Protein AF-A0A7S0VK89-F1 (afdb_monomer)

Foldseek 3Di:
DDDDDDDDDDDDDDDDDDDDDDDDDDDDDDDDDDDDDDDDDDDDPDDDPPPPPVDPPPVNVVLVVLLVVLVVLLLVLLVVLVVLLVPHALVVSLVVLLVSLQVVLVVLLCVVLVAQAAELVNLVSSLVSCVVSLPCSLVSSCVVQVQHARVNHGPVVSSVSSVVSNLSSLLSVLLNQLSPDPDPVSVLCCVVVCVSVSSVQDLVSSLSSLSRYDDDDPSSVVSNVVSVVVVVD

Radius of gyration: 25.73 Å; Cα contacts (8 Å, |Δi|>4): 169; chains: 1; bounding box: 80×63×75 Å

Sequence (233 aa):
GGGGWDERGMSGLMGSGYNISNNINSITNANSNTNSKTNTPNHQSNSIPKGNNGGLSNVNRRAMAYRRTTLQILHSFGRLGKGFCELLAPQDLVTAAADLIGAVCTAVVNDVLGKSDLAAEECEEIVSVISPLAADCVGKILASKAGQRFSGMPYRAVHAAILAACAPLRRLRGVLLVLQADSLRTVEALWSGGTLEAHDVSVYDLENLILTLCDDSPARQALLTKIFKDIQT

InterPro domains:
  IPR046362 Zw10/DSL1, C-terminal [G3DSA:1.10.357.150] (28-231)
  IPR055148 ZW10, C-terminal helical domain [PF22766] (72-227)

Secondary structure (DSSP, 8-state):
---------------------------------------------------------HHHHHHHHHHHHHHHHHHHHHHHHHHHHHHS-HHHHHHHHHHHHHHHHHHHHHHHHT-S---HHHHHHHHHHHHHHHHHHHHHHTGGGTT-EETTEEHHHHHHHHHHH-HHHHHHHHHHHHHT-SSHHHHHHHHHTTHHHHTT--HHHHHHHHHHHS-S-HHHHHHHHHHHHHT--

Solvent-accessible surface area (backbone atoms only — not comparable to full-atom values): 14109 Å² total; per-residue (Å²): 138,85,86,82,80,86,85,85,90,86,84,91,79,85,84,82,86,81,85,78,81,86,85,85,85,86,90,79,90,82,90,84,89,82,89,89,86,91,83,87,89,80,94,74,95,70,82,73,76,82,69,78,79,70,67,75,48,74,63,58,55,48,55,52,51,48,36,48,50,41,52,50,51,44,51,48,36,33,58,51,21,41,52,38,70,74,74,43,55,65,68,57,34,33,52,55,50,17,51,57,50,23,55,56,28,42,54,51,44,50,56,61,69,66,44,77,66,50,54,72,69,54,32,52,49,53,42,70,36,43,48,62,54,67,73,38,45,68,56,28,24,46,51,82,47,66,90,38,61,54,93,80,41,50,45,70,58,54,54,49,49,24,60,70,64,14,56,36,45,35,23,40,47,30,52,47,53,53,55,67,41,92,42,73,66,52,44,49,52,37,47,79,66,46,52,30,54,78,14,64,40,47,71,69,54,51,50,48,49,49,60,20,63,43,74,95,43,74,68,54,54,52,50,52,55,49,61,59,51,67,74,79,111

pLDDT: mean 79.59, std 24.86, range [28.75, 98.25]

Structure (mmCIF, N/CA/C/O backbone):
data_AF-A0A7S0VK89-F1
#
_entry.id   AF-A0A7S0VK89-F1
#
loop_
_atom_site.group_PDB
_atom_site.id
_atom_site.type_symbol
_atom_site.label_atom_id
_atom_site.label_alt_id
_atom_site.label_comp_id
_atom_site.label_asym_id
_atom_site.label_entity_id
_atom_site.label_seq_id
_atom_site.pdbx_PDB_ins_code
_atom_site.Cartn_x
_atom_site.Cartn_y
_atom_site.Cartn_z
_atom_site.occupancy
_atom_site.B_iso_or_equiv
_atom_site.auth_seq_id
_atom_site.auth_comp_id
_atom_site.auth_asym_id
_atom_site.auth_atom_id
_atom_site.pdbx_PDB_model_num
ATOM 1 N N . GLY A 1 1 ? 3.644 43.903 39.696 1.00 42.31 1 GLY A N 1
ATOM 2 C CA . GLY A 1 1 ? 4.214 44.061 38.348 1.00 42.31 1 GLY A CA 1
ATOM 3 C C . GLY A 1 1 ? 3.991 42.766 37.612 1.00 42.31 1 GLY A C 1
ATOM 4 O O . GLY A 1 1 ? 4.571 41.770 38.016 1.00 42.31 1 GLY A O 1
ATOM 5 N N . GLY A 1 2 ? 3.053 42.759 36.666 1.00 34.66 2 GLY A N 1
ATOM 6 C CA . GLY A 1 2 ? 2.646 41.571 35.916 1.00 34.66 2 GLY A CA 1
ATOM 7 C C . GLY A 1 2 ? 3.523 41.365 34.684 1.00 34.66 2 GLY A C 1
ATOM 8 O O . GLY A 1 2 ? 3.821 42.327 33.980 1.00 34.66 2 GLY A O 1
ATOM 9 N N . GLY A 1 3 ? 3.941 40.119 34.458 1.00 37.78 3 GLY A N 1
ATOM 10 C CA . GLY A 1 3 ? 4.645 39.689 33.253 1.00 37.78 3 GLY A CA 1
ATOM 11 C C . GLY A 1 3 ? 3.644 39.308 32.168 1.00 37.78 3 GLY A C 1
ATOM 12 O O . GLY A 1 3 ? 2.888 38.352 32.337 1.00 37.78 3 GLY A O 1
ATOM 13 N N . GLY A 1 4 ? 3.631 40.084 31.085 1.00 36.38 4 GLY A N 1
ATOM 14 C CA . GLY A 1 4 ? 2.901 39.787 29.859 1.00 36.38 4 GLY A CA 1
ATOM 15 C C . GLY A 1 4 ? 3.722 38.864 28.964 1.00 36.38 4 GLY A C 1
ATOM 16 O O . GLY A 1 4 ? 4.872 39.163 28.653 1.00 36.38 4 GLY A O 1
ATOM 17 N N . TRP A 1 5 ? 3.122 37.742 28.583 1.00 46.34 5 TRP A N 1
ATOM 18 C CA . TRP A 1 5 ? 3.572 36.903 27.480 1.00 46.34 5 TRP A CA 1
ATOM 19 C C . TRP A 1 5 ? 2.761 37.324 26.257 1.00 46.34 5 TRP A C 1
ATOM 21 O O . TRP A 1 5 ? 1.545 37.136 26.230 1.00 46.34 5 TRP A O 1
ATOM 31 N N . ASP A 1 6 ? 3.421 37.957 25.290 1.00 47.78 6 ASP A N 1
ATOM 32 C CA . ASP A 1 6 ? 2.790 38.408 24.054 1.00 47.78 6 ASP A CA 1
ATOM 33 C C . ASP A 1 6 ? 2.549 37.225 23.107 1.00 47.78 6 ASP A C 1
ATOM 35 O O . ASP A 1 6 ? 3.457 36.694 22.467 1.00 47.78 6 ASP A O 1
ATOM 39 N N . GLU A 1 7 ? 1.278 36.844 22.999 1.00 45.47 7 GLU A N 1
ATOM 40 C CA . GLU A 1 7 ? 0.693 36.220 21.819 1.00 45.47 7 GLU A CA 1
ATOM 41 C C . GLU A 1 7 ? 0.562 37.275 20.712 1.00 45.47 7 GLU A C 1
ATOM 43 O O . GLU A 1 7 ? -0.133 38.279 20.899 1.00 45.47 7 GLU A O 1
ATOM 48 N N . ARG A 1 8 ? 1.170 37.042 19.539 1.00 37.91 8 ARG A N 1
ATOM 49 C CA . ARG A 1 8 ? 0.642 37.477 18.229 1.00 37.91 8 ARG A CA 1
ATOM 50 C C . ARG A 1 8 ? 1.547 37.035 17.079 1.00 37.91 8 ARG A C 1
ATOM 52 O O . ARG A 1 8 ? 2.714 37.404 17.037 1.00 37.91 8 ARG A O 1
ATOM 59 N N . GLY A 1 9 ? 0.976 36.328 16.098 1.00 36.28 9 GLY A N 1
ATOM 60 C CA . GLY A 1 9 ? 1.615 36.200 14.785 1.00 36.28 9 GLY A CA 1
ATOM 61 C C . GLY A 1 9 ? 1.284 34.978 13.929 1.00 36.28 9 GLY A C 1
ATOM 62 O O . GLY A 1 9 ? 2.181 34.488 13.257 1.00 36.28 9 GLY A O 1
ATOM 63 N N . MET A 1 10 ? 0.045 34.474 13.899 1.00 37.69 10 MET A N 1
ATOM 64 C CA . MET A 1 10 ? -0.380 33.567 12.821 1.00 37.69 10 MET A CA 1
ATOM 65 C C . MET A 1 10 ? -1.675 34.061 12.184 1.00 37.69 10 MET A C 1
ATOM 67 O O . MET A 1 10 ? -2.749 34.022 12.780 1.00 37.69 10 MET A O 1
ATOM 71 N N . SER A 1 11 ? -1.564 34.558 10.955 1.00 37.59 11 SER A N 1
ATOM 72 C CA . SER A 1 11 ? -2.681 34.814 10.049 1.00 37.59 11 SER A CA 1
ATOM 73 C C . SER A 1 11 ? -2.173 34.797 8.611 1.00 37.59 11 SER A C 1
ATOM 75 O O . SER A 1 11 ? -1.281 35.567 8.272 1.00 37.59 11 SER A O 1
ATOM 77 N N . GLY A 1 12 ? -2.800 33.969 7.771 1.00 33.31 12 GLY A N 1
ATOM 78 C CA . GLY A 1 12 ? -2.931 34.248 6.340 1.00 33.31 12 GLY A CA 1
ATOM 79 C C . GLY A 1 12 ? -2.429 33.174 5.376 1.00 33.31 12 GLY A C 1
ATOM 80 O O . GLY A 1 12 ? -1.229 33.065 5.168 1.00 33.31 12 GLY A O 1
ATOM 81 N N . LEU A 1 13 ? -3.406 32.507 4.735 1.00 38.59 13 LEU A N 1
ATOM 82 C CA . LEU A 1 13 ? -3.477 31.938 3.365 1.00 38.59 13 LEU A CA 1
ATOM 83 C C . LEU A 1 13 ? -3.961 30.472 3.416 1.00 38.59 13 LEU A C 1
ATOM 85 O O . LEU A 1 13 ? -3.197 29.568 3.722 1.00 38.59 13 LEU A O 1
ATOM 89 N N . MET A 1 14 ? -5.269 30.169 3.339 1.00 34.81 14 MET A N 1
ATOM 90 C CA . MET A 1 14 ? -6.126 30.161 2.127 1.00 34.81 14 MET A CA 1
ATOM 91 C C . MET A 1 14 ? -5.350 29.707 0.878 1.00 34.81 14 MET A C 1
ATOM 93 O O . MET A 1 14 ? -4.418 30.383 0.481 1.00 34.81 14 MET A O 1
ATOM 97 N N . GLY A 1 15 ? -5.665 28.634 0.160 1.00 32.38 15 GLY A N 1
ATOM 98 C CA . GLY A 1 15 ? -6.735 27.650 0.207 1.00 32.38 15 GLY A CA 1
ATOM 99 C C . GLY A 1 15 ? -6.574 26.739 -1.020 1.00 32.38 15 GLY A C 1
ATOM 100 O O . GLY A 1 15 ? -6.047 27.167 -2.041 1.00 32.38 15 GLY A O 1
ATOM 101 N N . SER A 1 16 ? -7.009 25.484 -0.945 1.00 32.56 16 SER A N 1
ATOM 102 C CA . SER A 1 16 ? -7.330 24.706 -2.146 1.00 32.56 16 SER A CA 1
ATOM 103 C C . SER A 1 16 ? -8.278 23.581 -1.756 1.00 32.56 16 SER A C 1
ATOM 105 O O . SER A 1 16 ? -7.913 22.643 -1.047 1.00 32.56 16 SER A O 1
ATOM 107 N N . GLY A 1 17 ? -9.546 23.763 -2.116 1.00 31.83 17 GLY A N 1
ATOM 108 C CA . GLY A 1 17 ? -10.612 22.814 -1.856 1.00 31.83 17 GLY A CA 1
ATOM 109 C C . GLY A 1 17 ? -10.588 21.695 -2.884 1.00 31.83 17 GLY A C 1
ATOM 110 O O . GLY A 1 17 ? -10.786 21.941 -4.069 1.00 31.83 17 GLY A O 1
ATOM 111 N N . TYR A 1 18 ? -10.429 20.461 -2.417 1.00 31.73 18 TYR A N 1
ATOM 112 C CA . TYR A 1 18 ? -10.792 19.283 -3.191 1.00 31.73 18 TYR A CA 1
ATOM 113 C C . TYR A 1 18 ? -12.168 18.806 -2.725 1.00 31.73 18 TYR A C 1
ATOM 115 O O . TYR A 1 18 ? -12.324 18.192 -1.670 1.00 31.73 18 TYR A O 1
ATOM 123 N N . ASN A 1 19 ? -13.178 19.160 -3.520 1.00 31.33 19 ASN A N 1
ATOM 124 C CA . ASN A 1 19 ? -14.520 18.591 -3.478 1.00 31.33 19 ASN A CA 1
ATOM 125 C C . ASN A 1 19 ? -14.454 17.179 -4.076 1.00 31.33 19 ASN A C 1
ATOM 127 O O . ASN A 1 19 ? -14.330 17.034 -5.290 1.00 31.33 19 ASN A O 1
ATOM 131 N N . ILE A 1 20 ? -14.556 16.142 -3.245 1.00 33.66 20 ILE A N 1
ATOM 132 C CA . ILE A 1 20 ? -14.878 14.791 -3.715 1.00 33.66 20 ILE A CA 1
ATOM 133 C C . ILE A 1 20 ? -16.348 14.554 -3.387 1.00 33.66 20 ILE A C 1
ATOM 135 O O . ILE A 1 20 ? -16.734 14.370 -2.233 1.00 33.66 20 ILE A O 1
ATOM 139 N N . SER A 1 21 ? -17.166 14.634 -4.431 1.00 32.78 21 SER A N 1
ATOM 140 C CA . SER A 1 21 ? -18.597 14.369 -4.403 1.00 32.78 21 SER A CA 1
ATOM 141 C C . SER A 1 21 ? -18.879 12.937 -3.950 1.00 32.78 21 SER A C 1
ATOM 143 O O . SER A 1 21 ? -18.434 11.969 -4.564 1.00 32.78 21 SER A O 1
ATOM 145 N N . ASN A 1 22 ? -19.675 12.820 -2.889 1.00 31.80 22 ASN A N 1
ATOM 146 C CA . ASN A 1 22 ? -20.316 11.581 -2.472 1.00 31.80 22 ASN A CA 1
ATOM 147 C C . ASN A 1 22 ? -21.339 11.155 -3.532 1.00 31.80 22 ASN A C 1
ATOM 149 O O . ASN A 1 22 ? -22.323 11.858 -3.751 1.00 31.80 22 ASN A O 1
ATOM 153 N N . ASN A 1 23 ? -21.150 9.983 -4.136 1.00 29.64 23 ASN A N 1
ATOM 154 C CA . ASN A 1 23 ? -22.211 9.290 -4.860 1.00 29.64 23 ASN A CA 1
ATOM 155 C C . ASN A 1 23 ? -22.377 7.884 -4.272 1.00 29.64 23 ASN A C 1
ATOM 157 O O . ASN A 1 23 ? -21.825 6.902 -4.761 1.00 29.64 23 ASN A O 1
ATOM 161 N N . ILE A 1 24 ? -23.096 7.818 -3.154 1.00 34.97 24 ILE A N 1
ATOM 162 C C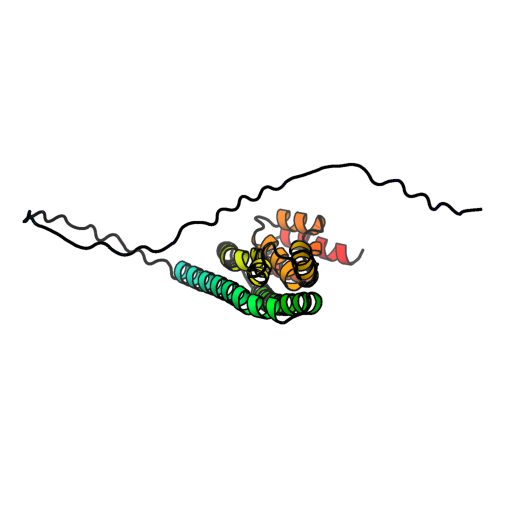A . ILE A 1 24 ? -23.632 6.581 -2.594 1.00 34.97 24 ILE A CA 1
ATOM 163 C C . ILE A 1 24 ? -25.141 6.744 -2.669 1.00 34.97 24 ILE A C 1
ATOM 165 O O . ILE A 1 24 ? -25.696 7.496 -1.875 1.00 34.97 24 ILE A O 1
ATOM 169 N N . ASN A 1 25 ? -25.783 6.087 -3.637 1.00 29.62 25 ASN A N 1
ATOM 170 C CA . ASN A 1 25 ? -27.119 5.524 -3.475 1.00 29.62 25 ASN A CA 1
ATOM 171 C C . ASN A 1 25 ? -27.525 4.648 -4.666 1.00 29.62 25 ASN A C 1
ATOM 173 O O . ASN A 1 25 ? -27.228 4.942 -5.819 1.00 29.62 25 ASN A O 1
ATOM 177 N N . SER A 1 26 ? -28.328 3.639 -4.322 1.00 28.75 26 SER A N 1
ATOM 178 C CA . SER A 1 26 ? -29.231 2.871 -5.181 1.00 28.75 26 SER A CA 1
ATOM 179 C C . SER A 1 26 ? -28.722 1.538 -5.734 1.00 28.75 26 SER A C 1
ATOM 181 O O . SER A 1 26 ? -28.498 1.391 -6.928 1.00 28.75 26 SER A O 1
ATOM 183 N N . ILE A 1 27 ? -28.663 0.525 -4.860 1.00 30.84 27 ILE A N 1
ATOM 184 C CA . ILE A 1 27 ? -29.211 -0.802 -5.190 1.00 30.84 27 ILE A CA 1
ATOM 185 C C . ILE A 1 27 ? -29.954 -1.312 -3.948 1.00 30.84 27 ILE A C 1
ATOM 187 O O . ILE A 1 27 ? -29.405 -2.041 -3.123 1.00 30.84 27 ILE A O 1
ATOM 191 N N . THR A 1 28 ? -31.211 -0.896 -3.796 1.00 34.94 28 THR A N 1
ATOM 192 C CA . THR A 1 28 ? -32.177 -1.566 -2.920 1.00 34.94 28 THR A CA 1
ATOM 193 C C . THR A 1 28 ? -33.169 -2.345 -3.768 1.00 34.94 28 THR A C 1
ATOM 195 O O . THR A 1 28 ? -33.764 -1.855 -4.722 1.00 34.94 28 THR A O 1
ATOM 198 N N . ASN A 1 29 ? -33.275 -3.603 -3.378 1.00 33.25 29 ASN A N 1
ATOM 199 C CA . ASN A 1 29 ? -34.099 -4.674 -3.893 1.00 33.25 29 ASN A CA 1
ATOM 200 C C . ASN A 1 29 ? -35.598 -4.349 -3.736 1.00 33.25 29 ASN A C 1
ATOM 202 O O . ASN A 1 29 ? -36.021 -3.979 -2.643 1.00 33.25 29 ASN A O 1
ATOM 206 N N . ALA A 1 30 ? -36.406 -4.555 -4.778 1.00 32.50 30 ALA A N 1
ATOM 207 C CA . ALA A 1 30 ? -37.862 -4.654 -4.659 1.00 32.50 30 ALA A CA 1
ATOM 208 C C . ALA A 1 30 ? -38.402 -5.627 -5.715 1.00 32.50 30 ALA A C 1
ATOM 210 O O . ALA A 1 30 ? -38.751 -5.266 -6.835 1.00 32.50 30 ALA A O 1
ATOM 211 N N . ASN A 1 31 ? -38.424 -6.896 -5.324 1.00 32.28 31 ASN A N 1
ATOM 212 C CA . ASN A 1 31 ? -39.147 -7.970 -5.979 1.00 32.28 31 ASN A CA 1
ATOM 213 C C . ASN A 1 31 ? -40.580 -7.966 -5.425 1.00 32.28 31 ASN A C 1
ATOM 215 O O . ASN A 1 31 ? -40.719 -8.116 -4.213 1.00 32.28 31 ASN A O 1
ATOM 219 N N . SER A 1 32 ? -41.599 -7.756 -6.270 1.00 32.56 32 SER A N 1
ATOM 220 C CA . SER A 1 32 ? -43.002 -8.215 -6.136 1.00 32.56 32 SER A CA 1
ATOM 221 C C . SER A 1 32 ? -43.903 -7.445 -7.110 1.00 32.56 32 SER A C 1
ATOM 223 O O . SER A 1 32 ? -44.254 -6.304 -6.828 1.00 32.56 32 SER A O 1
ATOM 225 N N . ASN A 1 33 ? -44.373 -8.073 -8.193 1.00 30.12 33 ASN A N 1
ATOM 226 C CA . ASN A 1 33 ? -45.798 -7.960 -8.515 1.00 30.12 33 ASN A CA 1
ATOM 227 C C . ASN A 1 33 ? -46.298 -9.128 -9.371 1.00 30.12 33 ASN A C 1
ATOM 229 O O . ASN A 1 33 ? -45.623 -9.602 -10.281 1.00 30.12 33 ASN A O 1
ATOM 233 N N . THR A 1 34 ? -47.493 -9.590 -9.025 1.00 35.72 34 THR A N 1
ATOM 234 C CA . THR A 1 34 ? -48.196 -10.746 -9.578 1.00 35.72 34 THR A CA 1
ATOM 235 C C . THR A 1 34 ? -49.283 -10.312 -10.570 1.00 35.72 34 THR A C 1
ATOM 237 O O . THR A 1 34 ? -49.812 -9.210 -10.485 1.00 35.72 34 THR A O 1
ATOM 240 N N . ASN A 1 35 ? -49.657 -11.255 -11.445 1.00 31.75 35 ASN A N 1
ATOM 241 C CA . ASN A 1 35 ? -50.930 -11.385 -12.172 1.00 31.75 35 ASN A CA 1
ATOM 242 C C . ASN A 1 35 ? -51.255 -10.473 -13.382 1.00 31.75 35 ASN A C 1
ATOM 244 O O . ASN A 1 35 ? -51.789 -9.380 -13.247 1.00 31.75 35 ASN A O 1
ATOM 248 N N . SER A 1 36 ? -51.222 -11.083 -14.580 1.00 31.70 36 SER A N 1
ATOM 249 C CA . SER A 1 36 ? -52.400 -11.682 -15.264 1.00 31.70 36 SER A CA 1
ATOM 250 C C . SER A 1 36 ? -52.676 -11.274 -16.732 1.00 31.70 36 SER A C 1
ATOM 252 O O . SER A 1 36 ? -52.711 -10.102 -17.077 1.00 31.70 36 SER A O 1
ATOM 254 N N . LYS A 1 37 ? -53.011 -12.319 -17.519 1.00 35.41 37 LYS A N 1
ATOM 255 C CA . LYS A 1 37 ? -53.899 -12.409 -18.708 1.00 35.41 37 LYS A CA 1
ATOM 256 C C . LYS A 1 37 ? -53.378 -12.190 -20.156 1.00 35.41 37 LYS A C 1
ATOM 258 O O . LYS A 1 37 ? -53.182 -11.079 -20.620 1.00 35.41 37 LYS A O 1
ATOM 263 N N . THR A 1 38 ? -53.337 -13.336 -20.866 1.00 34.62 38 THR A N 1
ATOM 264 C CA . THR A 1 38 ? -53.940 -13.679 -22.188 1.00 34.62 38 THR A CA 1
ATOM 265 C C . THR A 1 38 ? -53.570 -12.902 -23.465 1.00 34.62 38 THR A C 1
ATOM 267 O O . THR A 1 38 ? -54.071 -11.801 -23.664 1.00 34.62 38 THR A O 1
ATOM 270 N N . ASN A 1 39 ? -52.866 -13.548 -24.415 1.00 35.16 39 ASN A N 1
ATOM 271 C CA . ASN A 1 39 ? -53.422 -14.040 -25.703 1.00 35.16 39 ASN A CA 1
ATOM 272 C C . ASN A 1 39 ? -52.339 -14.558 -26.694 1.00 35.16 39 ASN A C 1
ATOM 274 O O . ASN A 1 39 ? -51.378 -13.863 -26.994 1.00 35.16 39 ASN A O 1
ATOM 278 N N . THR A 1 40 ? -52.557 -15.810 -27.125 1.00 38.03 40 THR A N 1
ATOM 279 C CA . THR A 1 40 ? -52.333 -16.574 -28.389 1.00 38.03 40 THR A CA 1
ATOM 280 C C . THR A 1 40 ? -51.484 -16.056 -29.589 1.00 38.03 40 THR A C 1
ATOM 282 O O . THR A 1 40 ? -51.150 -14.883 -29.678 1.00 38.03 40 THR A O 1
ATOM 285 N N . PRO A 1 41 ? -51.077 -16.966 -30.517 1.00 48.88 41 PRO A N 1
ATOM 286 C CA . PRO A 1 41 ? -49.694 -17.125 -30.968 1.00 48.88 41 PRO A CA 1
ATOM 287 C C . PRO A 1 41 ? -49.429 -16.549 -32.364 1.00 48.88 41 PRO A C 1
ATOM 289 O O . PRO A 1 41 ? -50.339 -16.442 -33.183 1.00 48.88 41 PRO A O 1
ATOM 292 N N . ASN A 1 42 ? -48.156 -16.309 -32.690 1.00 34.72 42 ASN A N 1
ATOM 293 C CA . ASN A 1 42 ? -47.745 -16.266 -34.088 1.00 34.72 42 ASN A CA 1
ATOM 294 C C . ASN A 1 42 ? -46.344 -16.842 -34.303 1.00 34.72 42 ASN A C 1
ATOM 296 O O . ASN A 1 42 ? -45.378 -16.491 -33.628 1.00 34.72 42 ASN A O 1
ATOM 300 N N . HIS A 1 43 ? -46.288 -17.762 -35.262 1.00 42.75 43 HIS A N 1
ATOM 301 C CA . HIS A 1 43 ? -45.096 -18.364 -35.833 1.00 42.75 43 HIS A CA 1
ATOM 302 C C . HIS A 1 43 ? -44.187 -17.278 -36.415 1.00 42.75 43 HIS A C 1
ATOM 304 O O . HIS A 1 43 ? -44.595 -16.574 -37.334 1.00 42.75 43 HIS A O 1
ATOM 310 N N . GLN A 1 44 ? -42.935 -17.216 -35.968 1.00 36.41 44 GLN A N 1
ATOM 311 C CA . GLN A 1 44 ? -41.829 -16.766 -36.809 1.00 36.41 44 GLN A CA 1
ATOM 312 C C . GLN A 1 44 ? -40.536 -17.423 -36.328 1.00 36.41 44 GLN A C 1
ATOM 314 O O . GLN A 1 44 ? -39.957 -17.075 -35.300 1.00 36.41 44 GLN A O 1
ATOM 319 N N . SER A 1 45 ? -40.122 -18.431 -37.093 1.00 42.78 45 SER A N 1
ATOM 320 C CA . SER A 1 45 ? -38.811 -19.058 -37.025 1.00 42.78 45 SER A CA 1
ATOM 321 C C . SER A 1 45 ? -37.757 -18.038 -37.444 1.00 42.78 45 SER A C 1
ATOM 323 O O . SER A 1 45 ? -37.384 -17.973 -38.610 1.00 42.78 45 SER A O 1
ATOM 325 N N . ASN A 1 46 ? -37.283 -17.237 -36.493 1.00 36.28 46 ASN A N 1
ATOM 326 C CA . ASN A 1 46 ? -36.075 -16.446 -36.665 1.00 36.28 46 ASN A CA 1
ATOM 327 C C . ASN A 1 46 ? -34.908 -17.213 -36.053 1.00 36.28 46 ASN A C 1
ATOM 329 O O . ASN A 1 46 ? -34.826 -17.430 -34.844 1.00 36.28 46 ASN A O 1
ATOM 333 N N . SER A 1 47 ? -34.013 -17.646 -36.935 1.00 43.97 47 SER A N 1
ATOM 334 C CA . SER A 1 47 ? -32.681 -18.138 -36.626 1.00 43.97 47 SER A CA 1
ATOM 335 C C . SER A 1 47 ? -31.982 -17.180 -35.665 1.00 43.97 47 SER A C 1
ATOM 337 O O . SER A 1 47 ? -31.548 -16.098 -36.058 1.00 43.97 47 SER A O 1
ATOM 339 N N . ILE A 1 48 ? -31.870 -17.593 -34.404 1.00 40.97 48 ILE A N 1
ATOM 340 C CA . ILE A 1 48 ? -30.979 -16.979 -33.426 1.00 40.97 48 ILE A CA 1
ATOM 341 C C . ILE A 1 48 ? -29.564 -17.132 -34.000 1.00 40.97 48 ILE A C 1
ATOM 343 O O . ILE A 1 48 ? -29.113 -18.276 -34.149 1.00 40.97 48 ILE A O 1
ATOM 347 N N . PRO A 1 49 ? -28.839 -16.049 -34.340 1.00 42.38 49 PRO A N 1
ATOM 348 C CA . PRO A 1 49 ? -27.413 -16.186 -34.540 1.00 42.38 49 PRO A CA 1
ATOM 349 C C . PRO A 1 49 ? -26.883 -16.678 -33.199 1.00 42.38 49 PRO A C 1
ATOM 351 O O . PRO A 1 49 ? -27.097 -16.029 -32.174 1.00 42.38 49 PRO A O 1
ATOM 354 N N . LYS A 1 50 ? -26.266 -17.865 -33.189 1.00 38.25 50 LYS A N 1
ATOM 355 C CA . LYS A 1 50 ? -25.474 -18.349 -32.059 1.00 38.25 50 LYS A CA 1
ATOM 356 C C . LYS A 1 50 ? -24.359 -17.329 -31.864 1.00 38.25 50 LYS A C 1
ATOM 358 O O . LYS A 1 50 ? -23.284 -17.453 -32.440 1.00 38.25 50 LYS A O 1
ATOM 363 N N . GLY A 1 51 ? -24.688 -16.274 -31.123 1.00 39.25 51 GLY A N 1
ATOM 364 C CA . GLY A 1 51 ? -23.773 -15.268 -30.651 1.00 39.25 51 GLY A CA 1
ATOM 365 C C . GLY A 1 51 ? -22.697 -16.036 -29.930 1.00 39.25 51 GLY A C 1
ATOM 366 O O . GLY A 1 51 ? -22.968 -16.751 -28.965 1.00 39.25 51 GLY A O 1
ATOM 367 N N . ASN A 1 52 ? -21.518 -15.972 -30.523 1.00 44.47 52 ASN A N 1
ATOM 368 C CA . ASN A 1 52 ? -20.285 -16.509 -30.020 1.00 44.47 52 ASN A CA 1
ATOM 369 C C . ASN A 1 52 ? -20.164 -16.025 -28.569 1.00 44.47 52 ASN A C 1
ATOM 371 O O . ASN A 1 52 ? -19.774 -14.884 -28.330 1.00 44.47 52 ASN A O 1
ATOM 375 N N . ASN A 1 53 ? -20.569 -16.860 -27.604 1.00 42.34 53 ASN A N 1
ATOM 376 C CA . ASN A 1 53 ? -20.247 -16.690 -26.193 1.00 42.34 53 ASN A CA 1
ATOM 377 C C . ASN A 1 53 ? -18.744 -16.949 -26.091 1.00 42.34 53 ASN A C 1
ATOM 379 O O . ASN A 1 53 ? -18.303 -17.997 -25.622 1.00 42.34 53 ASN A O 1
ATOM 383 N N . GLY A 1 54 ? -17.973 -16.003 -26.637 1.00 42.16 54 GLY A N 1
ATOM 384 C CA . GLY A 1 54 ? -16.544 -15.886 -26.478 1.00 42.16 54 GLY A CA 1
ATOM 385 C C . GLY A 1 54 ? -16.328 -15.851 -24.987 1.00 42.16 54 GLY A C 1
ATOM 386 O O . GLY A 1 54 ? -16.712 -14.892 -24.316 1.00 42.16 54 GLY A O 1
ATOM 387 N N . GLY A 1 55 ? -15.854 -16.981 -24.469 1.00 43.19 55 GLY A N 1
ATOM 388 C CA . GLY A 1 55 ? -15.623 -17.153 -23.056 1.00 43.19 55 GLY A CA 1
ATOM 389 C C . GLY A 1 55 ? -14.843 -15.949 -22.572 1.00 43.19 55 GLY A C 1
ATOM 390 O O . GLY A 1 55 ? -13.797 -15.637 -23.138 1.00 43.19 55 GLY A O 1
ATOM 391 N N . LEU A 1 56 ? -15.364 -15.271 -21.544 1.00 51.12 56 LEU A N 1
ATOM 392 C CA . LEU A 1 56 ? -14.542 -14.378 -20.741 1.00 51.12 56 LEU A CA 1
ATOM 393 C C . LEU A 1 56 ? -13.226 -15.113 -20.515 1.00 51.12 56 LEU A C 1
ATOM 395 O O . LEU A 1 56 ? -13.241 -16.219 -19.953 1.00 51.12 56 LEU A O 1
ATOM 399 N N . SER A 1 57 ? -12.150 -14.538 -21.058 1.00 68.25 57 SER A N 1
ATOM 400 C CA . SER A 1 57 ? -10.810 -15.104 -21.003 1.00 68.25 57 SER A CA 1
ATOM 401 C C . SER A 1 57 ? -10.535 -15.550 -19.568 1.00 68.25 57 SER A C 1
ATOM 403 O O . SER A 1 57 ? -11.036 -14.958 -18.607 1.00 68.25 57 SER A O 1
ATOM 405 N N . ASN A 1 58 ? -9.777 -16.631 -19.385 1.00 67.38 58 ASN A N 1
ATOM 406 C CA . ASN A 1 58 ? -9.467 -17.125 -18.039 1.00 67.38 58 ASN A CA 1
ATOM 407 C C . ASN A 1 58 ? -8.852 -16.027 -17.145 1.00 67.38 58 ASN A C 1
ATOM 409 O O . ASN A 1 58 ? -9.068 -16.045 -15.935 1.00 67.38 58 ASN A O 1
ATOM 413 N N . VAL A 1 59 ? -8.189 -15.039 -17.757 1.00 67.25 59 VAL A N 1
ATOM 414 C CA . VAL A 1 59 ? -7.715 -13.789 -17.141 1.00 67.25 59 VAL A CA 1
ATOM 415 C C . VAL A 1 59 ? -8.870 -12.989 -16.526 1.00 67.25 59 VAL A C 1
ATOM 417 O O . VAL A 1 59 ? -8.891 -12.780 -15.317 1.00 67.25 59 VAL A O 1
ATOM 420 N N . ASN A 1 60 ? -9.922 -12.675 -17.291 1.00 71.25 60 ASN A N 1
ATOM 421 C CA . ASN A 1 60 ? -11.088 -11.939 -16.782 1.00 71.25 60 ASN A CA 1
ATOM 422 C C . ASN A 1 60 ? -11.791 -12.646 -15.612 1.00 71.25 60 ASN A C 1
ATOM 424 O O . ASN A 1 60 ? -12.318 -11.991 -14.713 1.00 71.25 60 ASN A O 1
ATOM 428 N N . ARG A 1 61 ? -11.814 -13.986 -15.591 1.00 76.88 61 ARG A N 1
ATOM 429 C CA . ARG A 1 61 ? -12.389 -14.727 -14.453 1.00 76.88 61 ARG A CA 1
ATOM 430 C C . ARG A 1 61 ? -11.530 -14.614 -13.194 1.00 76.88 61 ARG A C 1
ATOM 432 O O . ARG A 1 61 ? -12.095 -14.497 -12.107 1.00 76.88 61 ARG A O 1
ATOM 439 N N . ARG A 1 62 ? -10.200 -14.646 -13.332 1.00 79.25 62 ARG A N 1
ATOM 440 C CA . ARG A 1 62 ? -9.260 -14.484 -12.211 1.00 79.25 62 ARG A CA 1
ATOM 441 C C . ARG A 1 62 ? -9.323 -13.068 -11.645 1.00 79.25 62 ARG A C 1
ATOM 443 O O . ARG A 1 62 ? -9.573 -12.934 -10.449 1.00 79.25 62 ARG A O 1
ATOM 450 N N . ALA A 1 63 ? -9.271 -12.045 -12.496 1.00 78.56 63 ALA A N 1
ATOM 451 C CA . ALA A 1 63 ? -9.418 -10.643 -12.098 1.00 78.56 63 ALA A CA 1
ATOM 452 C C . ALA A 1 63 ? -10.698 -10.404 -11.275 1.00 78.56 63 ALA A C 1
ATOM 454 O O . ALA A 1 63 ? -10.683 -9.787 -10.208 1.00 78.56 63 ALA A O 1
ATOM 455 N N . MET A 1 64 ? -11.826 -10.969 -11.723 1.00 83.19 64 MET A N 1
ATOM 456 C CA . MET A 1 64 ? -13.104 -10.876 -11.007 1.00 83.19 64 MET A CA 1
ATOM 457 C C . MET A 1 64 ? -13.090 -11.599 -9.654 1.00 83.19 64 MET A C 1
ATOM 459 O O . MET A 1 64 ? -13.699 -11.115 -8.695 1.00 83.19 64 MET A O 1
ATOM 463 N N . ALA A 1 65 ? -12.409 -12.744 -9.557 1.00 87.00 65 ALA A N 1
ATOM 464 C CA . ALA A 1 65 ? -12.253 -13.464 -8.298 1.00 87.00 65 ALA A CA 1
ATOM 465 C C . ALA A 1 65 ? -11.406 -12.660 -7.302 1.00 87.00 65 ALA A C 1
ATOM 467 O O . ALA A 1 65 ? -11.839 -12.468 -6.167 1.00 87.00 65 ALA A O 1
ATOM 468 N N . TYR A 1 66 ? -10.268 -12.108 -7.733 1.00 89.25 66 TYR A N 1
ATOM 469 C CA . TYR A 1 66 ? -9.417 -11.286 -6.872 1.00 89.25 66 TYR A CA 1
ATOM 470 C C . TYR A 1 66 ? -10.114 -10.008 -6.416 1.00 89.25 66 TYR A C 1
ATOM 472 O O . TYR A 1 66 ? -10.108 -9.692 -5.227 1.00 89.25 66 TYR A O 1
ATOM 480 N N . ARG A 1 67 ? -10.818 -9.320 -7.320 1.00 90.94 67 ARG A N 1
ATOM 481 C CA . ARG A 1 67 ? -11.615 -8.143 -6.959 1.00 90.94 67 ARG A CA 1
ATOM 482 C C . ARG A 1 67 ? -12.679 -8.478 -5.913 1.00 90.94 67 ARG A C 1
ATOM 484 O O . ARG A 1 67 ? -12.892 -7.704 -4.980 1.00 90.94 67 ARG A O 1
ATOM 491 N N . ARG A 1 68 ? -13.333 -9.639 -6.029 1.00 93.19 68 ARG A N 1
ATOM 492 C CA . ARG A 1 68 ? -14.278 -10.122 -5.011 1.00 93.19 68 ARG A CA 1
ATOM 493 C C . ARG A 1 68 ? -13.577 -10.355 -3.673 1.00 93.19 68 ARG A C 1
ATOM 495 O O . ARG A 1 68 ? -14.115 -9.928 -2.655 1.00 93.19 68 ARG A O 1
ATOM 502 N N . THR A 1 69 ? -12.397 -10.968 -3.671 1.00 94.75 69 THR A N 1
ATOM 503 C CA . THR A 1 69 ? -11.593 -11.168 -2.457 1.00 94.75 69 THR A CA 1
ATOM 504 C C . THR A 1 69 ? -11.231 -9.837 -1.799 1.00 94.75 69 THR A C 1
ATOM 506 O O . THR A 1 69 ? -11.473 -9.674 -0.605 1.00 94.75 69 THR A O 1
ATOM 509 N N . THR A 1 70 ? -10.767 -8.838 -2.558 1.00 94.94 70 THR A N 1
ATOM 510 C CA . THR A 1 70 ? -10.488 -7.493 -2.024 1.00 94.94 70 THR A CA 1
ATOM 511 C C . THR A 1 70 ? -11.719 -6.887 -1.348 1.00 94.94 70 THR A C 1
ATOM 513 O O . THR A 1 70 ? -11.640 -6.371 -0.232 1.00 94.94 70 THR A O 1
ATOM 516 N N . LEU A 1 71 ? -12.890 -6.985 -1.983 1.00 94.62 71 LEU A N 1
ATOM 517 C CA . LEU A 1 71 ? -14.139 -6.484 -1.405 1.00 94.62 71 LEU A CA 1
ATOM 518 C C . LEU A 1 71 ? -14.558 -7.262 -0.148 1.00 94.62 71 LEU A C 1
ATOM 520 O O . LEU A 1 71 ? -15.090 -6.667 0.788 1.00 94.62 71 LEU A O 1
ATOM 524 N N . GLN A 1 72 ? -14.298 -8.569 -0.092 1.00 96.50 72 GLN A N 1
ATOM 525 C CA . GLN A 1 72 ? -14.541 -9.387 1.099 1.00 96.50 72 GLN A CA 1
ATOM 526 C C . GLN A 1 72 ? -13.613 -9.004 2.257 1.00 96.50 72 GLN A C 1
ATOM 528 O O . GLN A 1 72 ? -14.072 -8.943 3.400 1.00 96.50 72 GLN A O 1
ATOM 533 N N . ILE A 1 73 ? -12.345 -8.692 1.977 1.00 96.81 73 ILE A N 1
ATOM 534 C CA . ILE A 1 73 ? -11.397 -8.176 2.974 1.00 96.81 73 ILE A CA 1
ATOM 535 C C . ILE A 1 73 ? -11.908 -6.840 3.522 1.00 96.81 73 ILE A C 1
ATOM 537 O O . ILE A 1 73 ? -12.069 -6.694 4.731 1.00 96.81 73 ILE A O 1
ATOM 541 N N . LEU A 1 74 ? -12.271 -5.901 2.645 1.00 96.62 74 LEU A N 1
ATOM 542 C CA . LEU A 1 74 ? -12.840 -4.606 3.035 1.00 96.62 74 LEU A CA 1
ATOM 543 C C . LEU A 1 74 ? -14.130 -4.746 3.857 1.00 96.62 74 LEU A C 1
ATOM 545 O O . LEU A 1 74 ? -14.335 -4.036 4.840 1.00 96.62 74 LEU A O 1
ATOM 549 N N . HIS A 1 75 ? -14.999 -5.686 3.492 1.00 96.38 75 HIS A N 1
ATOM 550 C CA . HIS A 1 75 ? -16.194 -5.992 4.272 1.00 96.38 75 HIS A CA 1
ATOM 551 C C . HIS A 1 75 ? -15.844 -6.562 5.658 1.00 96.38 75 HIS A C 1
ATOM 553 O O . HIS A 1 75 ? -16.458 -6.196 6.661 1.00 96.38 75 HIS A O 1
ATOM 559 N N . SER A 1 76 ? -14.827 -7.422 5.734 1.00 97.25 76 SER A N 1
ATOM 560 C CA . SER A 1 76 ? -14.332 -7.984 6.995 1.00 97.25 76 SER A CA 1
ATOM 561 C C . SER A 1 76 ? -13.741 -6.902 7.898 1.00 97.25 76 SER A C 1
ATOM 563 O O . SER A 1 76 ? -14.040 -6.889 9.090 1.00 97.25 76 SER A O 1
ATOM 565 N N . PHE A 1 77 ? -13.019 -5.931 7.332 1.00 97.56 77 PHE A N 1
ATOM 566 C CA . PHE A 1 77 ? -12.573 -4.735 8.051 1.00 97.56 77 PHE A CA 1
ATOM 567 C C . PHE A 1 77 ? -13.738 -3.934 8.626 1.00 97.56 77 PHE A C 1
ATOM 569 O O . PHE A 1 77 ? -13.669 -3.535 9.783 1.00 97.56 77 PHE A O 1
ATOM 576 N N . GLY A 1 78 ? -14.836 -3.763 7.885 1.00 96.31 78 GLY A N 1
ATOM 577 C CA . GLY A 1 78 ? -16.034 -3.108 8.419 1.00 96.31 78 GLY A CA 1
ATOM 578 C C . GLY A 1 78 ? -16.645 -3.841 9.615 1.00 96.31 78 GLY A C 1
ATOM 579 O O . GLY A 1 78 ? -17.043 -3.220 10.602 1.00 96.31 78 GLY A O 1
ATOM 580 N N . ARG A 1 79 ? -16.679 -5.178 9.568 1.00 96.12 79 ARG A N 1
ATOM 581 C CA . ARG A 1 79 ? -17.197 -5.995 10.676 1.00 96.12 79 ARG A CA 1
ATOM 582 C C . ARG A 1 79 ? -16.293 -5.954 11.907 1.00 96.12 79 ARG A C 1
ATOM 584 O O . ARG A 1 79 ? -16.803 -5.785 13.010 1.00 96.12 79 ARG A O 1
ATOM 591 N N . LEU A 1 80 ? -14.981 -6.099 11.722 1.00 95.56 80 LEU A N 1
ATOM 592 C CA . LEU A 1 80 ? -14.001 -6.037 12.812 1.00 95.56 80 LEU A CA 1
ATOM 593 C C . LEU A 1 80 ? -13.927 -4.633 13.413 1.00 95.56 80 LEU A C 1
ATOM 595 O O . LEU A 1 80 ? -13.958 -4.475 14.630 1.00 95.56 80 LEU A O 1
ATOM 599 N N . GLY A 1 81 ? -13.927 -3.615 12.556 1.00 95.38 81 GLY A N 1
ATOM 600 C CA . GLY A 1 81 ? -13.901 -2.216 12.949 1.00 95.38 81 GLY A CA 1
ATOM 601 C C . GLY A 1 81 ? -15.092 -1.816 13.812 1.00 95.38 81 GLY A C 1
ATOM 602 O O . GLY A 1 81 ? -14.915 -1.073 14.774 1.00 95.38 81 GLY A O 1
ATOM 603 N N . LYS A 1 82 ? -16.282 -2.389 13.574 1.00 94.75 82 LYS A N 1
ATOM 604 C CA . LYS A 1 82 ? -17.421 -2.235 14.491 1.00 94.75 82 LYS A CA 1
ATOM 605 C C . LYS A 1 82 ? -17.076 -2.693 15.912 1.00 94.75 82 LYS A C 1
ATOM 607 O O . LYS A 1 82 ? -17.299 -1.929 16.844 1.00 94.75 82 LYS A O 1
ATOM 612 N N . GLY A 1 83 ? -16.501 -3.887 16.063 1.00 94.62 83 GLY A N 1
ATOM 613 C CA . GLY A 1 83 ? -16.085 -4.408 17.368 1.00 94.62 83 GLY A CA 1
ATOM 614 C C . GLY A 1 83 ? -15.000 -3.549 18.020 1.00 94.62 83 GLY A C 1
ATOM 615 O O . GLY A 1 83 ? -15.127 -3.183 19.184 1.00 94.62 83 GLY A O 1
ATOM 616 N N . PHE A 1 84 ? -13.975 -3.148 17.261 1.00 95.06 84 PHE A N 1
ATOM 617 C CA . PHE A 1 84 ? -12.917 -2.273 17.775 1.00 95.06 84 PHE A CA 1
ATOM 618 C C . PHE A 1 84 ? -13.464 -0.930 18.267 1.00 95.06 84 PHE A C 1
ATOM 620 O O . PHE A 1 84 ? -13.119 -0.490 19.357 1.00 95.06 84 PHE A O 1
ATOM 627 N N . CYS A 1 85 ? -14.361 -0.303 17.505 1.00 93.50 85 CYS A N 1
ATOM 628 C CA . CYS A 1 85 ? -14.949 0.989 17.859 1.00 93.50 85 CYS A CA 1
ATOM 629 C C . CYS A 1 85 ? -15.899 0.935 19.069 1.00 93.50 85 CYS A C 1
ATOM 631 O O . CYS A 1 85 ? -16.222 1.985 19.627 1.00 93.50 85 CYS A O 1
ATOM 633 N N . GLU A 1 86 ? -16.412 -0.244 19.423 1.00 93.00 86 GLU A N 1
ATOM 634 C CA . GLU A 1 86 ? -17.290 -0.451 20.583 1.00 93.00 86 GLU A CA 1
ATOM 635 C C . GLU A 1 86 ? -16.502 -0.819 21.848 1.00 93.00 86 GLU A C 1
ATOM 637 O O . GLU A 1 86 ? -16.932 -0.470 22.945 1.00 93.00 86 GLU A O 1
ATOM 642 N N . LEU A 1 87 ? -15.363 -1.505 21.700 1.00 95.31 87 LEU A N 1
ATOM 643 C CA . LEU A 1 87 ? -14.640 -2.128 22.814 1.00 95.31 87 LEU A CA 1
ATOM 644 C C . LEU A 1 87 ? -13.334 -1.425 23.197 1.00 95.31 87 LEU A C 1
ATOM 646 O O . LEU A 1 87 ? -12.903 -1.552 24.341 1.00 95.31 87 LEU A O 1
ATOM 650 N N . LEU A 1 88 ? -12.682 -0.728 22.264 1.00 96.12 88 LEU A N 1
ATOM 651 C CA . LEU A 1 88 ? -11.344 -0.172 22.471 1.00 96.12 88 LEU A CA 1
ATOM 652 C C . LEU A 1 88 ? -11.384 1.333 22.738 1.00 96.12 88 LEU A C 1
ATOM 654 O O . LEU A 1 88 ? -12.178 2.076 22.153 1.00 96.12 88 LEU A O 1
ATOM 658 N N . ALA A 1 89 ? -10.467 1.802 23.587 1.00 93.75 89 ALA A N 1
ATOM 659 C CA . ALA A 1 89 ? -10.177 3.225 23.698 1.00 93.75 89 ALA A CA 1
ATOM 660 C C . ALA A 1 89 ? -9.565 3.744 22.379 1.00 93.75 89 ALA A C 1
ATOM 662 O O . ALA A 1 89 ? -8.998 2.960 21.617 1.00 93.75 89 ALA A O 1
ATOM 663 N N . PRO A 1 90 ? -9.624 5.059 22.085 1.00 93.44 90 PRO A N 1
ATOM 664 C CA . PRO A 1 90 ? -9.151 5.591 20.805 1.00 93.44 90 PRO A CA 1
ATOM 665 C C . PRO A 1 90 ? -7.690 5.250 20.486 1.00 93.44 90 PRO A C 1
ATOM 667 O O . PRO A 1 90 ? -7.378 4.957 19.337 1.00 93.44 90 PRO A O 1
ATOM 670 N N . GLN A 1 91 ? -6.809 5.254 21.489 1.00 94.94 91 GLN A N 1
ATOM 671 C CA . GLN A 1 91 ? -5.399 4.911 21.299 1.00 94.94 91 GLN A CA 1
ATOM 672 C C . GLN A 1 91 ? -5.223 3.435 20.917 1.00 94.94 91 GLN A C 1
ATOM 674 O O . GLN A 1 91 ? -4.544 3.131 19.940 1.00 94.94 91 GLN A O 1
ATOM 679 N N . ASP A 1 92 ? -5.887 2.529 21.637 1.00 96.69 92 ASP A N 1
ATOM 680 C CA . ASP A 1 92 ? -5.829 1.088 21.369 1.00 96.69 92 ASP A CA 1
ATOM 681 C C . ASP A 1 92 ? -6.490 0.740 20.031 1.00 96.69 92 ASP A C 1
ATOM 683 O O . ASP A 1 92 ? -6.003 -0.119 19.301 1.00 96.69 92 ASP A O 1
ATOM 687 N N . LEU A 1 93 ? -7.565 1.451 19.670 1.00 95.94 93 LEU A N 1
ATOM 688 C CA . LEU A 1 93 ? -8.204 1.364 18.359 1.00 95.94 93 LEU A CA 1
ATOM 689 C C . LEU A 1 93 ? -7.223 1.729 17.241 1.00 95.94 93 LEU A C 1
ATOM 691 O O . LEU A 1 93 ? -7.173 1.018 16.240 1.00 95.94 93 LEU A O 1
ATOM 695 N N . VAL A 1 94 ? -6.469 2.825 17.390 1.00 97.19 94 VAL A N 1
ATOM 696 C CA . VAL A 1 94 ? -5.490 3.255 16.379 1.00 97.19 94 VAL A CA 1
ATOM 697 C C . VAL A 1 94 ? -4.437 2.172 16.170 1.00 97.19 94 VAL A C 1
ATOM 699 O O . VAL A 1 94 ? -4.206 1.783 15.026 1.00 97.19 94 VAL A O 1
ATOM 702 N N . THR A 1 95 ? -3.859 1.650 17.254 1.00 97.88 95 THR A N 1
ATOM 703 C CA . THR A 1 95 ? -2.850 0.583 17.197 1.00 97.88 95 THR A CA 1
ATOM 704 C C . THR A 1 95 ? -3.422 -0.691 16.577 1.00 97.88 95 THR A C 1
ATOM 706 O O . THR A 1 95 ? -2.910 -1.162 15.566 1.00 97.88 95 THR A O 1
ATOM 709 N N . ALA A 1 96 ? -4.548 -1.199 17.090 1.00 97.88 96 ALA A N 1
ATOM 710 C CA . ALA A 1 96 ? -5.159 -2.433 16.595 1.00 97.88 96 ALA A CA 1
ATOM 711 C C . ALA A 1 96 ? -5.578 -2.337 15.118 1.00 97.88 96 ALA A C 1
ATOM 713 O O . ALA A 1 96 ? -5.422 -3.292 14.355 1.00 97.88 96 ALA A O 1
ATOM 714 N N . ALA A 1 97 ? -6.102 -1.184 14.689 1.00 97.62 97 ALA A N 1
ATOM 715 C CA . ALA A 1 97 ? -6.451 -0.949 13.293 1.00 97.62 97 ALA A CA 1
ATOM 716 C C . ALA A 1 97 ? -5.207 -0.863 12.399 1.00 97.62 97 ALA A C 1
ATOM 718 O O . ALA A 1 97 ? -5.205 -1.441 11.311 1.00 97.62 97 ALA A O 1
ATOM 719 N N . ALA A 1 98 ? -4.160 -0.162 12.844 1.00 97.94 98 ALA A N 1
ATOM 720 C CA . ALA A 1 98 ? -2.907 -0.043 12.106 1.00 97.94 98 ALA A CA 1
ATOM 721 C C . ALA A 1 98 ? -2.208 -1.399 11.949 1.00 97.94 98 ALA A C 1
ATOM 723 O O . ALA A 1 98 ? -1.758 -1.700 10.845 1.00 97.94 98 ALA A O 1
ATOM 724 N N . ASP A 1 99 ? -2.199 -2.233 12.991 1.00 98.06 99 ASP A N 1
ATOM 725 C CA . ASP A 1 99 ? -1.633 -3.586 12.963 1.00 98.06 99 ASP A CA 1
ATOM 726 C C . ASP A 1 99 ? -2.423 -4.506 12.027 1.00 98.06 99 ASP A C 1
ATOM 728 O O . ASP A 1 99 ? -1.846 -5.196 11.186 1.00 98.06 99 ASP A O 1
ATOM 732 N N . LEU A 1 100 ? -3.759 -4.478 12.112 1.00 97.88 100 LEU A N 1
ATOM 733 C CA . LEU A 1 100 ? -4.629 -5.280 11.249 1.00 97.88 100 LEU A CA 1
ATOM 734 C C . LEU A 1 100 ? -4.455 -4.916 9.768 1.00 97.88 100 LEU A C 1
ATOM 736 O O . LEU A 1 100 ? -4.275 -5.799 8.927 1.00 97.88 100 LEU A O 1
ATOM 740 N N . ILE A 1 101 ? -4.514 -3.622 9.438 1.00 97.94 101 ILE A N 1
ATOM 741 C CA . ILE A 1 101 ? -4.295 -3.148 8.064 1.00 97.94 101 ILE A CA 1
ATOM 742 C C . ILE A 1 101 ? -2.856 -3.451 7.641 1.00 97.94 101 ILE A C 1
ATOM 744 O O . ILE A 1 101 ? -2.628 -3.912 6.521 1.00 97.94 101 ILE A O 1
ATOM 748 N N . GLY A 1 102 ? -1.902 -3.216 8.540 1.00 97.81 102 GLY A N 1
ATOM 749 C CA . GLY A 1 102 ? -0.476 -3.394 8.318 1.00 97.81 102 GLY A CA 1
ATOM 750 C C . GLY A 1 102 ? -0.115 -4.830 7.965 1.00 97.81 102 GLY A C 1
ATOM 751 O O . GLY A 1 102 ? 0.647 -5.039 7.024 1.00 97.81 102 GLY A O 1
ATOM 752 N N . ALA A 1 103 ? -0.714 -5.816 8.634 1.00 97.94 103 ALA A N 1
ATOM 753 C CA . ALA A 1 103 ? -0.513 -7.232 8.338 1.00 97.94 103 ALA A CA 1
ATOM 754 C C . ALA A 1 103 ? -0.967 -7.591 6.913 1.00 97.94 103 ALA A C 1
ATOM 756 O O . ALA A 1 103 ? -0.222 -8.224 6.164 1.00 97.94 103 ALA A O 1
ATOM 757 N N . VAL A 1 104 ? -2.158 -7.136 6.506 1.00 97.56 104 VAL A N 1
ATOM 758 C CA . VAL A 1 104 ? -2.683 -7.394 5.154 1.00 97.56 104 VAL A CA 1
ATOM 759 C C . VAL A 1 104 ? -1.850 -6.667 4.099 1.00 97.56 104 VAL A C 1
ATOM 761 O O . VAL A 1 104 ? -1.462 -7.271 3.103 1.00 97.56 104 VAL A O 1
ATOM 764 N N . CYS A 1 105 ? -1.534 -5.388 4.316 1.00 97.75 105 CYS A N 1
ATOM 765 C CA . CYS A 1 105 ? -0.755 -4.603 3.359 1.00 97.75 105 CYS A CA 1
ATOM 766 C C . CYS A 1 105 ? 0.675 -5.137 3.220 1.00 97.75 105 CYS A C 1
ATOM 768 O O . CYS A 1 105 ? 1.168 -5.217 2.103 1.00 97.75 105 CYS A O 1
ATOM 770 N N . THR A 1 106 ? 1.313 -5.569 4.312 1.00 97.88 106 THR A N 1
ATOM 771 C CA . THR A 1 106 ? 2.640 -6.207 4.272 1.00 97.88 106 THR A CA 1
ATOM 772 C C . THR A 1 106 ? 2.618 -7.475 3.428 1.00 97.88 106 THR A C 1
ATOM 774 O O . THR A 1 106 ? 3.485 -7.648 2.576 1.00 97.88 106 THR A O 1
ATOM 777 N N . ALA A 1 107 ? 1.620 -8.343 3.619 1.00 97.44 107 ALA A N 1
ATOM 778 C CA . ALA A 1 107 ? 1.497 -9.565 2.828 1.00 97.44 107 ALA A CA 1
ATOM 779 C C . ALA A 1 107 ? 1.350 -9.256 1.329 1.00 97.44 107 ALA A C 1
ATOM 781 O O . ALA A 1 107 ? 2.024 -9.870 0.509 1.00 97.44 107 ALA A O 1
ATOM 782 N N . VAL A 1 108 ? 0.523 -8.265 0.982 1.00 96.25 108 VAL A N 1
ATOM 783 C CA . VAL A 1 108 ? 0.312 -7.841 -0.410 1.00 96.25 108 VAL A CA 1
ATOM 784 C C . VAL A 1 108 ? 1.571 -7.213 -1.012 1.00 96.25 108 VAL A C 1
ATOM 786 O O . VAL A 1 108 ? 1.945 -7.556 -2.127 1.00 96.25 108 VAL A O 1
ATOM 789 N N . VAL A 1 109 ? 2.243 -6.314 -0.287 1.00 97.19 109 VAL A N 1
ATOM 790 C CA . VAL A 1 109 ? 3.492 -5.686 -0.746 1.00 97.19 109 VAL A CA 1
ATOM 791 C C . VAL A 1 109 ? 4.563 -6.742 -0.994 1.00 97.19 109 VAL A C 1
ATOM 793 O O . VAL A 1 109 ? 5.191 -6.725 -2.046 1.00 97.19 109 VAL A O 1
ATOM 796 N N . ASN A 1 110 ? 4.744 -7.682 -0.065 1.00 96.56 110 ASN A N 1
ATOM 797 C CA . ASN A 1 110 ? 5.739 -8.741 -0.210 1.00 96.56 110 ASN A CA 1
ATOM 798 C C . ASN A 1 110 ? 5.419 -9.678 -1.381 1.00 96.56 110 ASN A C 1
ATOM 800 O O . ASN A 1 110 ? 6.337 -10.106 -2.070 1.00 96.56 110 ASN A O 1
ATOM 804 N N . ASP A 1 111 ? 4.140 -9.978 -1.625 1.00 96.00 111 ASP A N 1
ATOM 805 C CA . ASP A 1 111 ? 3.721 -10.786 -2.776 1.00 96.00 111 ASP A CA 1
ATOM 806 C C . ASP A 1 111 ? 4.013 -10.076 -4.104 1.00 96.00 111 ASP A C 1
ATOM 808 O O . ASP A 1 111 ? 4.541 -10.687 -5.027 1.00 96.00 111 ASP A O 1
ATOM 812 N N . VAL A 1 112 ? 3.741 -8.769 -4.192 1.00 95.56 112 VAL A N 1
ATOM 813 C CA . VAL A 1 112 ? 4.038 -7.969 -5.392 1.00 95.56 112 VAL A CA 1
ATOM 814 C C . VAL A 1 112 ? 5.545 -7.852 -5.624 1.00 95.56 112 VAL A C 1
ATOM 816 O O . VAL A 1 112 ? 6.004 -8.110 -6.732 1.00 95.56 112 VAL A O 1
ATOM 819 N N . LEU A 1 113 ? 6.316 -7.502 -4.590 1.00 96.00 113 LEU A N 1
ATOM 820 C CA . LEU A 1 113 ? 7.775 -7.354 -4.680 1.00 96.00 113 LEU A CA 1
ATOM 821 C C . LEU A 1 113 ? 8.504 -8.692 -4.865 1.00 96.00 113 LEU A C 1
ATOM 823 O O . LEU A 1 113 ? 9.644 -8.708 -5.313 1.00 96.00 113 LEU A O 1
ATOM 827 N N . GLY A 1 114 ? 7.865 -9.811 -4.521 1.00 95.38 114 GLY A N 1
ATOM 828 C CA . GLY A 1 114 ? 8.410 -11.152 -4.720 1.00 95.38 114 GLY A CA 1
ATOM 829 C C . GLY A 1 114 ? 8.315 -11.662 -6.161 1.00 95.38 114 GLY A C 1
ATOM 830 O O . GLY A 1 114 ? 8.814 -12.751 -6.446 1.00 95.38 114 GLY A O 1
ATOM 831 N N . LYS A 1 115 ? 7.672 -10.919 -7.070 1.00 94.25 115 LYS A N 1
ATOM 832 C CA . LYS A 1 115 ? 7.556 -11.298 -8.483 1.00 94.25 115 LYS A CA 1
ATOM 833 C C . LYS A 1 115 ? 8.826 -10.939 -9.246 1.00 94.25 115 LYS A C 1
ATOM 835 O O . LYS A 1 115 ? 9.339 -9.830 -9.134 1.00 94.25 115 LYS A O 1
ATOM 840 N N . SER A 1 116 ? 9.308 -11.885 -10.047 1.00 91.25 116 SER A N 1
ATOM 841 C CA . SER A 1 116 ? 10.527 -11.727 -10.847 1.00 91.25 116 SER A CA 1
ATOM 842 C C . SER A 1 116 ? 10.318 -10.943 -12.139 1.00 91.25 116 SER A C 1
ATOM 844 O O . SER A 1 116 ? 11.267 -10.365 -12.648 1.00 91.25 116 SER A O 1
ATOM 846 N N . ASP A 1 117 ? 9.103 -10.982 -12.683 1.00 93.75 117 ASP A N 1
ATOM 847 C CA . ASP A 1 117 ? 8.724 -10.336 -13.938 1.00 93.75 117 ASP A CA 1
ATOM 848 C C . ASP A 1 117 ? 7.245 -9.933 -13.849 1.00 93.75 117 ASP A C 1
ATOM 850 O O . ASP A 1 117 ? 6.445 -10.661 -13.245 1.00 93.75 117 ASP A O 1
ATOM 854 N N . LEU A 1 118 ? 6.905 -8.760 -14.378 1.00 92.88 118 LEU A N 1
ATOM 855 C CA . LEU A 1 118 ? 5.549 -8.218 -14.400 1.00 92.88 118 LEU A CA 1
ATOM 856 C C . LEU A 1 118 ? 5.284 -7.532 -15.737 1.00 92.88 118 LEU A C 1
ATOM 858 O O . LEU A 1 118 ? 5.805 -6.450 -16.010 1.00 92.88 118 LEU A O 1
ATOM 862 N N . ALA A 1 119 ? 4.387 -8.116 -16.528 1.00 92.88 119 ALA A N 1
ATOM 863 C CA . ALA A 1 119 ? 3.921 -7.476 -17.750 1.00 92.88 119 ALA A CA 1
ATOM 864 C C . ALA A 1 119 ? 3.059 -6.236 -17.441 1.00 92.88 119 ALA A C 1
ATOM 866 O O . ALA A 1 119 ? 2.455 -6.116 -16.368 1.00 92.88 119 ALA A O 1
ATOM 867 N N . ALA A 1 120 ? 2.942 -5.322 -18.408 1.00 90.94 120 ALA A N 1
ATOM 868 C CA . ALA A 1 120 ? 2.147 -4.101 -18.259 1.00 90.94 120 ALA A CA 1
ATOM 869 C C . ALA A 1 120 ? 0.674 -4.406 -17.926 1.00 90.94 120 ALA A C 1
ATOM 871 O O . ALA A 1 120 ? 0.099 -3.799 -17.022 1.00 90.94 120 ALA A O 1
ATOM 872 N N . GLU A 1 121 ? 0.079 -5.406 -18.582 1.00 91.19 121 GLU A N 1
ATOM 873 C CA . GLU A 1 121 ? -1.301 -5.826 -18.324 1.00 91.19 121 GLU A CA 1
ATOM 874 C C . GLU A 1 121 ? -1.477 -6.394 -16.907 1.00 91.19 121 GLU A C 1
ATOM 876 O O . GLU A 1 121 ? -2.509 -6.180 -16.268 1.00 91.19 121 GLU A O 1
ATOM 881 N N . GLU A 1 122 ? -0.465 -7.096 -16.387 1.00 92.19 122 GLU A N 1
ATOM 882 C CA . GLU A 1 122 ? -0.481 -7.611 -15.017 1.00 92.19 122 GLU A CA 1
ATOM 883 C C . GLU A 1 122 ? -0.377 -6.474 -14.000 1.00 92.19 122 GLU A C 1
ATOM 885 O O . GLU A 1 122 ? -1.051 -6.513 -12.970 1.00 92.19 122 GLU A O 1
ATOM 890 N N . CYS A 1 123 ? 0.414 -5.438 -14.291 1.00 94.69 123 CYS A N 1
ATOM 891 C CA . CYS A 1 123 ? 0.498 -4.238 -13.461 1.00 94.69 123 CYS A CA 1
ATOM 892 C C . CYS A 1 123 ? -0.859 -3.537 -13.369 1.00 94.69 123 CYS A C 1
ATOM 894 O O . CYS A 1 123 ? -1.333 -3.259 -12.264 1.00 94.69 123 CYS A O 1
ATOM 896 N N . GLU A 1 124 ? -1.522 -3.321 -14.507 1.00 93.81 124 GLU A N 1
ATOM 897 C CA . GLU A 1 124 ? -2.870 -2.749 -14.553 1.00 93.81 124 GLU A CA 1
ATOM 898 C C . GLU A 1 124 ? -3.883 -3.603 -13.775 1.00 93.81 124 GLU A C 1
ATOM 900 O O . GLU A 1 124 ? -4.690 -3.070 -13.002 1.00 93.81 124 GLU A O 1
ATOM 905 N N . GLU A 1 125 ? -3.826 -4.933 -13.916 1.00 93.69 125 GLU A N 1
ATOM 906 C CA . GLU A 1 125 ? -4.700 -5.849 -13.181 1.00 93.69 125 GLU A CA 1
ATOM 907 C C . GLU A 1 125 ? -4.464 -5.749 -11.666 1.00 93.69 125 GLU A C 1
ATOM 909 O O . GLU A 1 125 ? -5.420 -5.520 -10.915 1.00 93.69 125 GLU A O 1
ATOM 914 N N . ILE A 1 126 ? -3.208 -5.858 -11.217 1.00 95.00 126 ILE A N 1
ATOM 915 C CA . ILE A 1 126 ? -2.792 -5.746 -9.808 1.00 95.00 126 ILE A CA 1
ATOM 916 C C . ILE A 1 126 ? -3.293 -4.430 -9.219 1.00 95.00 126 ILE A C 1
ATOM 918 O O . ILE A 1 126 ? -3.942 -4.417 -8.168 1.00 95.00 126 ILE A O 1
ATOM 922 N N . VAL A 1 127 ? -3.054 -3.327 -9.925 1.00 96.50 127 VAL A N 1
ATOM 923 C CA . VAL A 1 127 ? -3.521 -2.001 -9.535 1.00 96.50 127 VAL A CA 1
ATOM 924 C C . VAL A 1 127 ? -5.041 -1.995 -9.392 1.00 96.50 127 VAL A C 1
ATOM 926 O O . VAL A 1 127 ? -5.553 -1.651 -8.327 1.00 96.50 127 VAL A O 1
ATOM 929 N N . SER A 1 128 ? -5.782 -2.448 -10.405 1.00 95.00 128 SER A N 1
ATOM 930 C CA . SER A 1 128 ? -7.251 -2.434 -10.385 1.00 95.00 128 SER A CA 1
ATOM 931 C C . SER A 1 128 ? -7.850 -3.238 -9.219 1.00 95.00 128 SER A C 1
ATOM 933 O O . SER A 1 128 ? -8.876 -2.855 -8.644 1.00 95.00 128 SER A O 1
ATOM 935 N N . VAL A 1 129 ? -7.199 -4.344 -8.849 1.00 95.38 129 VAL A N 1
ATOM 936 C CA . VAL A 1 129 ? -7.634 -5.259 -7.792 1.00 95.38 129 VAL A CA 1
ATOM 937 C C . VAL A 1 129 ? -7.314 -4.702 -6.409 1.00 95.38 129 VAL A C 1
ATOM 939 O O . VAL A 1 129 ? -8.126 -4.861 -5.492 1.00 95.38 129 VAL A O 1
ATOM 942 N N . ILE A 1 130 ? -6.152 -4.070 -6.238 1.00 96.44 130 ILE A N 1
ATOM 943 C CA . ILE A 1 130 ? -5.613 -3.685 -4.927 1.00 96.44 130 ILE A CA 1
ATOM 944 C C . ILE A 1 130 ? -5.921 -2.224 -4.579 1.00 96.44 130 ILE A C 1
ATOM 946 O O . ILE A 1 130 ? -6.092 -1.909 -3.399 1.00 96.44 130 ILE A O 1
ATOM 950 N N . SER A 1 131 ? -6.082 -1.326 -5.558 1.00 96.19 131 SER A N 1
ATOM 951 C CA . SER A 1 131 ? -6.403 0.088 -5.309 1.00 96.19 131 SER A CA 1
ATOM 952 C C . SER A 1 131 ? -7.579 0.307 -4.343 1.00 96.19 131 SER A C 1
ATOM 954 O O . SER A 1 131 ? -7.447 1.163 -3.466 1.00 96.19 131 SER A O 1
ATOM 956 N N . PRO A 1 132 ? -8.694 -0.458 -4.389 1.00 96.19 132 PRO A N 1
ATOM 957 C CA . PRO A 1 132 ? -9.769 -0.306 -3.406 1.00 96.19 132 PRO A CA 1
ATOM 958 C C . PRO A 1 132 ? -9.317 -0.547 -1.958 1.00 96.19 132 PRO A C 1
ATOM 960 O O . PRO A 1 132 ? -9.770 0.146 -1.046 1.00 96.19 132 PRO A O 1
ATOM 963 N N . LEU A 1 133 ? -8.409 -1.506 -1.740 1.00 95.81 133 LEU A N 1
ATOM 964 C CA . LEU A 1 133 ? -7.840 -1.799 -0.424 1.00 95.81 133 LEU A CA 1
ATOM 965 C C . LEU A 1 133 ? -6.979 -0.634 0.069 1.00 95.81 133 LEU A C 1
ATOM 967 O O . LEU A 1 133 ? -7.147 -0.169 1.197 1.00 95.81 133 LEU A O 1
ATOM 971 N N . ALA A 1 134 ? -6.092 -0.138 -0.796 1.00 96.50 134 ALA A N 1
ATOM 972 C CA . ALA A 1 134 ? -5.194 0.967 -0.482 1.00 96.50 134 ALA A CA 1
ATOM 973 C C . ALA A 1 134 ? -5.946 2.292 -0.249 1.00 96.50 134 ALA A C 1
ATOM 975 O O . ALA A 1 134 ? -5.504 3.128 0.546 1.00 96.50 134 ALA A O 1
ATOM 976 N N . ALA A 1 135 ? -7.087 2.487 -0.913 1.00 95.50 135 ALA A N 1
ATOM 977 C CA . ALA A 1 135 ? -7.891 3.699 -0.811 1.00 95.50 135 ALA A CA 1
ATOM 978 C C . ALA A 1 135 ? -8.742 3.757 0.469 1.00 95.50 135 ALA A C 1
ATOM 980 O O . ALA A 1 135 ? -8.736 4.786 1.143 1.00 95.50 135 ALA A O 1
ATOM 981 N N . ASP A 1 136 ? -9.453 2.677 0.820 1.00 94.94 136 ASP A N 1
ATOM 982 C CA . ASP A 1 136 ? -10.583 2.755 1.766 1.00 94.94 136 ASP A CA 1
ATOM 983 C C . ASP A 1 136 ? -10.510 1.775 2.955 1.00 94.94 136 ASP A C 1
ATOM 985 O O . ASP A 1 136 ? -11.481 1.614 3.690 1.00 94.94 136 ASP A O 1
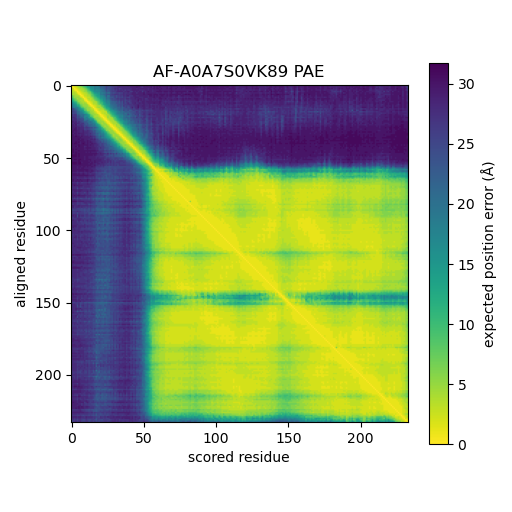ATOM 989 N N . CYS A 1 137 ? -9.378 1.112 3.214 1.00 95.88 137 CYS A N 1
ATOM 990 C CA . CYS A 1 137 ? -9.267 0.197 4.363 1.00 95.88 137 CYS A CA 1
ATOM 991 C C . CYS A 1 137 ? -9.576 0.873 5.716 1.00 95.88 137 CYS A C 1
ATOM 993 O O . CYS A 1 137 ? -10.376 0.350 6.494 1.00 95.88 137 CYS A O 1
ATOM 995 N N . VAL A 1 138 ? -9.014 2.060 5.975 1.00 96.56 138 VAL A N 1
ATOM 996 C CA . VAL A 1 138 ? -9.275 2.826 7.210 1.00 96.56 138 VAL A CA 1
ATOM 997 C C . VAL A 1 138 ? -10.733 3.284 7.278 1.00 96.56 138 VAL A C 1
ATOM 999 O O . VAL A 1 138 ? -11.374 3.158 8.323 1.00 96.56 138 VAL A O 1
ATOM 1002 N N . GLY A 1 139 ? -11.280 3.763 6.156 1.00 95.75 139 GLY A N 1
ATOM 1003 C CA . GLY A 1 139 ? -12.679 4.175 6.055 1.00 95.75 139 GLY A CA 1
ATOM 1004 C C . GLY A 1 139 ? -13.638 3.032 6.378 1.00 95.75 139 GLY A C 1
ATOM 1005 O O . GLY A 1 139 ? -14.602 3.229 7.117 1.00 95.75 139 GLY A O 1
ATOM 1006 N N . LYS A 1 140 ? -13.335 1.809 5.922 1.00 96.31 140 LYS A N 1
ATOM 1007 C CA . LYS A 1 140 ? -14.106 0.614 6.286 1.00 96.31 140 LYS A CA 1
ATOM 1008 C C . LYS A 1 140 ? -14.041 0.294 7.769 1.00 96.31 140 LYS A C 1
ATOM 1010 O O . LYS A 1 140 ? -15.098 0.060 8.348 1.00 96.31 140 LYS A O 1
ATOM 1015 N N . ILE A 1 141 ? -12.863 0.323 8.394 1.00 95.62 141 ILE A N 1
ATOM 1016 C CA . ILE A 1 141 ? -12.738 0.057 9.838 1.00 95.62 141 ILE A CA 1
ATOM 1017 C C . ILE A 1 141 ? -13.575 1.050 10.653 1.00 95.62 141 ILE A C 1
ATOM 1019 O O . ILE A 1 141 ? -14.287 0.656 11.574 1.00 95.62 141 ILE A O 1
ATOM 1023 N N . LEU A 1 142 ? -13.542 2.334 10.298 1.00 95.50 142 LEU A N 1
ATOM 1024 C CA . LEU A 1 142 ? -14.226 3.379 11.061 1.00 95.50 142 LEU A CA 1
ATOM 1025 C C . LEU A 1 142 ? -15.684 3.625 10.627 1.00 95.50 142 LEU A C 1
ATOM 1027 O O . LEU A 1 142 ? -16.345 4.509 11.179 1.00 95.50 142 LEU A O 1
ATOM 1031 N N . ALA A 1 143 ? -16.212 2.862 9.663 1.00 91.62 143 ALA A N 1
ATOM 1032 C CA . ALA A 1 143 ? -17.506 3.125 9.027 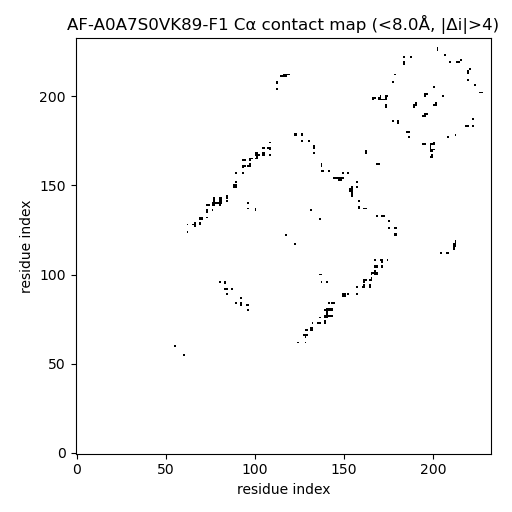1.00 91.62 143 ALA A CA 1
ATOM 1033 C C . ALA A 1 143 ? -18.680 3.201 10.020 1.00 91.62 143 ALA A C 1
ATOM 1035 O O . ALA A 1 143 ? -19.578 4.025 9.856 1.00 91.62 143 ALA A O 1
ATOM 1036 N N . SER A 1 144 ? -18.661 2.388 11.082 1.00 86.75 144 SER A N 1
ATOM 1037 C CA . SER A 1 144 ? -19.708 2.355 12.119 1.00 86.75 144 SER A CA 1
ATOM 1038 C C . SER A 1 144 ? -19.807 3.645 12.946 1.00 86.75 144 SER A C 1
ATOM 1040 O O . SER A 1 144 ? -20.823 3.887 13.598 1.00 86.75 144 SER A O 1
ATOM 1042 N N . LYS A 1 145 ? -18.761 4.477 12.920 1.00 84.25 145 LYS A N 1
ATOM 1043 C CA . LYS A 1 145 ? -18.630 5.732 13.671 1.00 84.25 145 LYS A CA 1
ATOM 1044 C C . LYS A 1 145 ? -18.393 6.931 12.751 1.00 84.25 145 LYS A C 1
ATOM 1046 O O . LYS A 1 145 ? -17.937 7.979 13.212 1.00 84.25 145 LYS A O 1
ATOM 1051 N N . ALA A 1 146 ? -18.697 6.806 11.457 1.00 79.38 146 ALA A N 1
ATOM 1052 C CA . ALA A 1 146 ? -18.567 7.903 10.506 1.00 79.38 146 ALA A CA 1
ATOM 1053 C C . ALA A 1 146 ? -19.316 9.154 11.010 1.00 79.38 146 ALA A C 1
ATOM 1055 O O . ALA A 1 146 ? -20.497 9.098 11.348 1.00 79.38 146 ALA A O 1
ATOM 1056 N N . GLY A 1 147 ? -18.604 10.280 11.114 1.00 74.50 147 GLY A N 1
ATOM 1057 C CA . GLY A 1 147 ? -19.154 11.547 11.616 1.00 74.50 147 GLY A CA 1
ATOM 1058 C C . GLY A 1 147 ? -19.317 11.648 13.141 1.00 74.50 147 GLY A C 1
ATOM 1059 O O . GLY A 1 147 ? -19.735 12.695 13.628 1.00 74.50 147 GLY A O 1
ATOM 1060 N N . GLN A 1 148 ? -18.965 10.611 13.905 1.00 83.62 148 GLN A N 1
ATOM 1061 C CA . GLN A 1 148 ? -19.022 10.621 15.370 1.00 83.62 148 GLN A CA 1
ATOM 1062 C C . GLN A 1 148 ? -17.677 11.031 15.995 1.00 83.62 148 GLN A C 1
ATOM 1064 O O . GLN A 1 148 ? -16.650 11.155 15.321 1.00 83.62 148 GLN A O 1
ATOM 1069 N N . ARG A 1 149 ? -17.685 11.266 17.312 1.00 84.81 149 ARG A N 1
ATOM 1070 C CA . ARG A 1 149 ? -16.473 11.502 18.110 1.00 84.81 149 ARG A CA 1
ATOM 1071 C C . ARG A 1 149 ? -16.120 10.236 18.888 1.00 84.81 149 ARG A C 1
ATOM 1073 O O . ARG A 1 149 ? -17.004 9.591 19.444 1.00 84.81 149 ARG A O 1
ATOM 1080 N N . PHE A 1 150 ? -14.833 9.927 18.967 1.00 85.56 150 PHE A N 1
ATOM 1081 C CA . PHE A 1 150 ? -14.281 8.816 19.738 1.00 85.56 150 PHE A CA 1
ATOM 1082 C C . PHE A 1 150 ? -13.779 9.359 21.072 1.00 85.56 150 PHE A C 1
ATOM 1084 O O . PHE A 1 150 ? -12.688 9.922 21.139 1.00 85.56 150 PHE A O 1
ATOM 1091 N N . SER A 1 151 ? -14.612 9.287 22.113 1.00 84.00 151 SER A N 1
ATOM 1092 C CA . SER A 1 151 ? -14.281 9.829 23.442 1.00 84.00 151 SER A CA 1
ATOM 1093 C C . SER A 1 151 ? -13.801 11.291 23.389 1.00 84.00 151 SER A C 1
ATOM 1095 O O . SER A 1 151 ? -12.805 11.665 23.996 1.00 84.00 151 SER A O 1
ATOM 1097 N N . GLY A 1 152 ? -14.486 12.120 22.590 1.00 85.81 152 GLY A N 1
ATOM 1098 C CA . GLY A 1 152 ? -14.147 13.533 22.370 1.00 85.81 152 GLY A CA 1
ATOM 1099 C C . GLY A 1 152 ? -13.221 13.801 21.175 1.00 85.81 152 GLY A C 1
ATOM 1100 O O . GLY A 1 152 ? -13.290 14.895 20.597 1.00 85.81 152 GLY A O 1
ATOM 1101 N N . MET A 1 153 ? -12.450 12.807 20.719 1.00 88.50 153 MET A N 1
ATOM 1102 C CA . MET A 1 153 ? -11.576 12.927 19.548 1.00 88.50 153 MET A CA 1
ATOM 1103 C C . MET A 1 153 ? -12.397 12.945 18.245 1.00 88.50 153 MET A C 1
ATOM 1105 O O . MET A 1 153 ? -13.290 12.111 18.070 1.00 88.50 153 MET A O 1
ATOM 1109 N N . PRO A 1 154 ? -12.147 13.878 17.310 1.00 91.44 154 PRO A N 1
ATOM 1110 C CA . PRO A 1 154 ? -12.875 13.908 16.046 1.00 91.44 154 PRO A CA 1
ATOM 1111 C C . PRO A 1 154 ? -12.484 12.721 15.155 1.00 91.44 154 PRO A C 1
ATOM 1113 O O . PRO A 1 154 ? -11.308 12.371 15.073 1.00 91.44 154 PRO A O 1
ATOM 1116 N N . TYR A 1 155 ? -13.451 12.166 14.412 1.00 92.19 155 TYR A N 1
ATOM 1117 C CA . TYR A 1 155 ? -13.237 11.084 13.435 1.00 92.19 155 TYR A CA 1
ATOM 1118 C C . TYR A 1 155 ? -12.005 11.305 12.547 1.00 92.19 155 TYR A C 1
ATOM 1120 O O . TYR A 1 155 ? -11.198 10.400 12.359 1.00 92.19 155 TYR A O 1
ATOM 1128 N N . ARG A 1 156 ? -11.828 12.530 12.030 1.00 93.12 156 ARG A N 1
ATOM 1129 C CA . ARG A 1 156 ? -10.705 12.874 11.144 1.00 93.12 156 ARG A CA 1
ATOM 1130 C C . ARG A 1 156 ? -9.340 12.713 11.818 1.00 93.12 156 ARG A C 1
ATOM 1132 O O . ARG A 1 156 ? -8.401 12.317 11.141 1.00 93.12 156 ARG A O 1
ATOM 1139 N N . ALA A 1 157 ? -9.237 12.985 13.121 1.00 94.56 157 ALA A N 1
ATOM 1140 C CA . ALA A 1 157 ? -7.989 12.811 13.859 1.00 94.56 157 ALA A CA 1
ATOM 1141 C C . ALA A 1 157 ? -7.666 11.327 14.066 1.00 94.56 157 ALA A C 1
ATOM 1143 O O . ALA A 1 157 ? -6.540 10.926 13.803 1.00 94.56 157 ALA A O 1
ATOM 1144 N N . VAL A 1 158 ? -8.656 10.500 14.430 1.00 95.31 158 VAL A N 1
ATOM 1145 C CA . VAL A 1 158 ? -8.471 9.038 14.536 1.00 95.31 158 VAL A CA 1
ATOM 1146 C C . VAL A 1 158 ? -8.082 8.443 13.182 1.00 95.31 158 VAL A C 1
ATOM 1148 O O . VAL A 1 158 ? -7.126 7.681 13.086 1.00 95.31 158 VAL A O 1
ATOM 1151 N N . HIS A 1 159 ? -8.776 8.838 12.113 1.00 95.69 159 HIS A N 1
ATOM 1152 C CA . HIS A 1 159 ? -8.473 8.393 10.754 1.00 95.69 159 HIS A CA 1
ATOM 1153 C C . HIS A 1 159 ? -7.043 8.763 10.332 1.00 95.69 159 HIS A C 1
ATOM 1155 O O . HIS A 1 159 ? -6.315 7.923 9.805 1.00 95.69 159 HIS A O 1
ATOM 1161 N N . ALA A 1 160 ? -6.623 10.009 10.575 1.00 95.44 160 ALA A N 1
ATOM 1162 C CA . ALA A 1 160 ? -5.262 10.456 10.290 1.00 95.44 160 ALA A CA 1
ATOM 1163 C C . ALA A 1 160 ? -4.219 9.717 11.145 1.00 95.44 160 ALA A C 1
ATOM 1165 O O . ALA A 1 160 ? -3.182 9.326 10.619 1.00 95.44 160 ALA A O 1
ATOM 1166 N N . ALA A 1 161 ? -4.512 9.468 12.424 1.00 96.94 161 ALA A N 1
ATOM 1167 C CA . ALA A 1 161 ? -3.628 8.730 13.320 1.00 96.94 161 ALA A CA 1
ATOM 1168 C C . ALA A 1 161 ? -3.408 7.283 12.850 1.00 96.94 161 ALA A C 1
ATOM 1170 O O . ALA A 1 161 ? -2.270 6.827 12.829 1.00 96.94 161 ALA A O 1
ATOM 1171 N N . ILE A 1 162 ? -4.455 6.587 12.385 1.00 97.19 162 ILE A N 1
ATOM 1172 C CA . ILE A 1 162 ? -4.316 5.238 11.805 1.00 97.19 162 ILE A CA 1
ATOM 1173 C C . ILE A 1 162 ? -3.443 5.273 10.547 1.00 97.19 162 ILE A C 1
ATOM 1175 O O . ILE A 1 162 ? -2.539 4.454 10.404 1.00 97.19 162 ILE A O 1
ATOM 1179 N N . LEU A 1 163 ? -3.674 6.231 9.642 1.00 95.81 163 LEU A N 1
ATOM 1180 C CA . LEU A 1 163 ? -2.850 6.378 8.435 1.00 95.81 163 LEU A CA 1
ATOM 1181 C C . LEU A 1 163 ? -1.378 6.668 8.760 1.00 95.81 163 LEU A C 1
A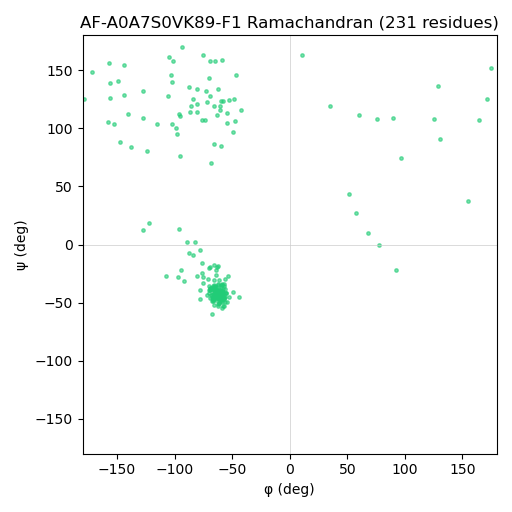TOM 1183 O O . LEU A 1 163 ? -0.489 6.154 8.082 1.00 95.81 163 LEU A O 1
ATOM 1187 N N . ALA A 1 164 ? -1.118 7.477 9.789 1.00 95.75 164 ALA A N 1
ATOM 1188 C CA . ALA A 1 164 ? 0.229 7.790 10.255 1.00 95.75 164 ALA A CA 1
ATOM 1189 C C . ALA A 1 164 ? 0.903 6.587 10.937 1.00 95.75 164 ALA A C 1
ATOM 1191 O O . ALA A 1 164 ? 2.097 6.366 10.748 1.00 95.75 164 ALA A O 1
ATOM 1192 N N . ALA A 1 165 ? 0.146 5.764 11.663 1.00 96.69 165 ALA A N 1
ATOM 1193 C CA . ALA A 1 165 ? 0.660 4.555 12.301 1.00 96.69 165 ALA A CA 1
ATOM 1194 C C . ALA A 1 165 ? 0.886 3.393 11.310 1.00 96.69 165 ALA A C 1
ATOM 1196 O O . ALA A 1 165 ? 1.720 2.527 11.554 1.00 96.69 165 ALA A O 1
ATOM 1197 N N . CYS A 1 166 ? 0.185 3.366 10.172 1.00 97.12 166 CYS A N 1
ATOM 1198 C CA . CYS A 1 166 ? 0.229 2.246 9.230 1.00 97.12 166 CYS A CA 1
ATOM 1199 C C . CYS A 1 166 ? 1.240 2.462 8.085 1.00 97.12 166 CYS A C 1
ATOM 1201 O O . CYS A 1 166 ? 0.862 2.738 6.943 1.00 97.12 166 CYS A O 1
ATOM 1203 N N . ALA A 1 167 ? 2.535 2.295 8.375 1.00 96.38 167 ALA A N 1
ATOM 1204 C CA . ALA A 1 167 ? 3.598 2.357 7.360 1.00 96.38 167 ALA A CA 1
ATOM 1205 C C . ALA A 1 167 ? 3.399 1.375 6.181 1.00 96.38 167 ALA A C 1
ATOM 1207 O O . ALA A 1 167 ? 3.523 1.800 5.032 1.00 96.38 167 ALA A O 1
ATOM 1208 N N . PRO A 1 168 ? 2.977 0.107 6.386 1.00 97.56 168 PRO A N 1
ATOM 1209 C CA . PRO A 1 168 ? 2.769 -0.815 5.265 1.00 97.56 168 PRO A CA 1
ATOM 1210 C C . PRO A 1 168 ? 1.695 -0.365 4.268 1.00 97.56 168 PRO A C 1
ATOM 1212 O O . PRO A 1 168 ? 1.798 -0.661 3.081 1.00 97.56 168 PRO A O 1
ATOM 1215 N N . LEU A 1 169 ? 0.668 0.366 4.718 1.00 97.75 169 LEU A N 1
ATOM 1216 C CA . LEU A 1 169 ? -0.343 0.932 3.823 1.00 97.75 169 LEU A CA 1
ATOM 1217 C C . LEU A 1 169 ? 0.235 2.057 2.956 1.00 97.75 169 LEU A C 1
ATOM 1219 O O . LEU A 1 169 ? -0.112 2.159 1.779 1.00 97.75 169 LEU A O 1
ATOM 1223 N N . ARG A 1 170 ? 1.106 2.904 3.521 1.00 96.88 170 ARG A N 1
ATOM 1224 C CA . ARG A 1 170 ? 1.815 3.932 2.747 1.00 96.88 170 ARG A CA 1
ATOM 1225 C C . ARG A 1 170 ? 2.734 3.287 1.718 1.00 96.88 170 ARG A C 1
ATOM 1227 O O . ARG A 1 170 ? 2.614 3.625 0.543 1.00 96.88 170 ARG A O 1
ATOM 1234 N N . ARG A 1 171 ? 3.506 2.275 2.130 1.00 97.75 171 ARG A N 1
ATOM 1235 C CA . ARG A 1 171 ? 4.370 1.492 1.233 1.00 97.75 171 ARG A CA 1
ATOM 1236 C C . ARG A 1 171 ? 3.580 0.858 0.101 1.00 97.75 171 ARG A C 1
ATOM 1238 O O . ARG A 1 171 ? 3.957 1.006 -1.054 1.00 97.75 171 ARG A O 1
ATOM 1245 N N . LEU A 1 172 ? 2.427 0.256 0.400 1.00 98.25 172 LEU A N 1
ATOM 1246 C CA . LEU A 1 172 ? 1.531 -0.284 -0.623 1.00 98.25 172 LEU A CA 1
ATOM 1247 C C . LEU A 1 172 ? 1.090 0.784 -1.632 1.00 98.25 172 LEU A C 1
ATOM 1249 O O . LEU A 1 172 ? 1.116 0.537 -2.832 1.00 98.25 172 LEU A O 1
ATOM 1253 N N . ARG A 1 173 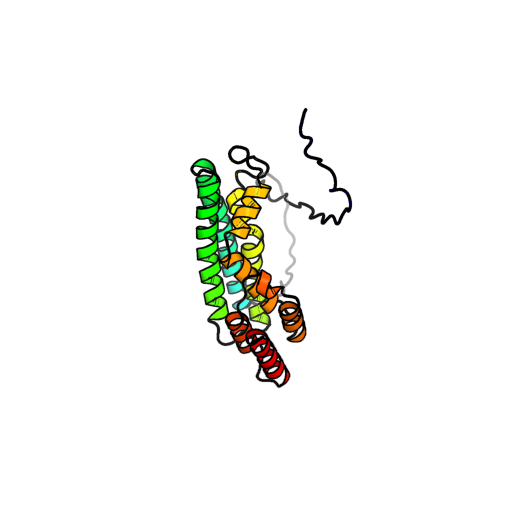? 0.702 1.975 -1.168 1.00 97.94 173 ARG A N 1
ATOM 1254 C CA . ARG A 1 173 ? 0.330 3.086 -2.058 1.00 97.94 173 ARG A CA 1
ATOM 1255 C C . ARG A 1 173 ? 1.501 3.528 -2.933 1.00 97.94 173 ARG A C 1
ATOM 1257 O O . ARG A 1 173 ? 1.294 3.745 -4.119 1.00 97.94 173 ARG A O 1
ATOM 1264 N N . GLY A 1 174 ? 2.709 3.603 -2.377 1.00 97.81 174 GLY A N 1
ATOM 1265 C CA . GLY A 1 174 ? 3.919 3.914 -3.136 1.00 97.81 174 GLY A CA 1
ATOM 1266 C C . GLY A 1 174 ? 4.224 2.873 -4.216 1.00 97.81 174 GLY A C 1
ATOM 1267 O O . GLY A 1 174 ? 4.444 3.239 -5.365 1.00 97.81 174 GLY A O 1
ATOM 1268 N N . VAL A 1 175 ? 4.131 1.581 -3.888 1.00 98.00 175 VAL A N 1
ATOM 1269 C CA . VAL A 1 175 ? 4.272 0.486 -4.866 1.00 98.00 175 VAL A CA 1
ATOM 1270 C C . VAL A 1 175 ? 3.240 0.623 -5.989 1.00 98.00 175 VAL A C 1
ATOM 1272 O O . VAL A 1 175 ? 3.595 0.546 -7.160 1.00 98.00 175 VAL A O 1
ATOM 1275 N N . LEU A 1 176 ? 1.972 0.892 -5.657 1.00 98.00 176 LEU A N 1
ATOM 1276 C CA . LEU A 1 176 ? 0.924 1.090 -6.664 1.00 98.00 176 LEU A CA 1
ATOM 1277 C C . LEU A 1 176 ? 1.192 2.297 -7.575 1.00 98.00 176 LEU A C 1
ATOM 1279 O O . LEU A 1 176 ? 0.873 2.217 -8.756 1.00 98.00 176 LEU A O 1
ATOM 1283 N N . LEU A 1 177 ? 1.786 3.383 -7.065 1.00 97.88 177 LEU A N 1
ATOM 1284 C CA . LEU A 1 177 ? 2.186 4.527 -7.895 1.00 97.88 177 LEU A CA 1
ATOM 1285 C C . LEU A 1 177 ? 3.259 4.138 -8.917 1.00 97.88 177 LEU A C 1
ATOM 1287 O O . LEU A 1 177 ? 3.189 4.577 -10.060 1.00 97.88 177 LEU A O 1
ATOM 1291 N N . VAL A 1 178 ? 4.226 3.302 -8.523 1.00 97.38 178 VAL A N 1
ATOM 1292 C CA . VAL A 1 178 ? 5.267 2.805 -9.436 1.00 97.38 178 VAL A CA 1
ATOM 1293 C C . VAL A 1 178 ? 4.667 1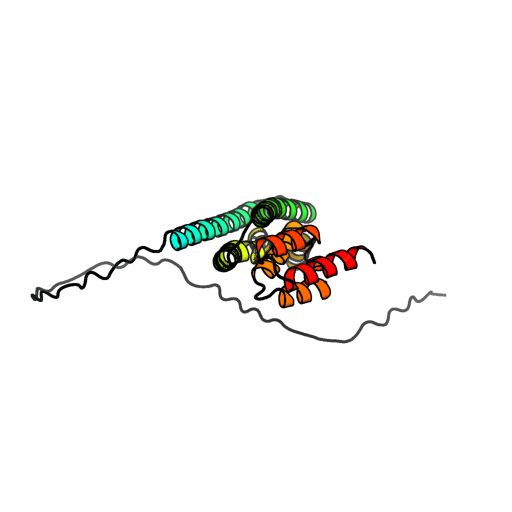.874 -10.490 1.00 97.38 178 VAL A C 1
ATOM 1295 O O . VAL A 1 178 ? 4.961 2.036 -11.666 1.00 97.38 178 VAL A O 1
ATOM 1298 N N . LEU A 1 179 ? 3.770 0.960 -10.101 1.00 97.19 179 LEU A N 1
ATOM 1299 C CA . LEU A 1 179 ? 3.075 0.072 -11.047 1.00 97.19 179 LEU A CA 1
ATOM 1300 C C . LEU A 1 179 ? 2.161 0.822 -12.030 1.00 97.19 179 LEU A C 1
ATOM 1302 O O . LEU A 1 179 ? 1.883 0.320 -13.112 1.00 97.19 179 LEU A O 1
ATOM 1306 N N . GLN A 1 180 ? 1.661 1.999 -11.646 1.00 96.69 180 GLN A N 1
ATOM 1307 C CA . GLN A 1 180 ? 0.860 2.878 -12.505 1.00 96.69 180 GLN A CA 1
ATOM 1308 C C . GLN A 1 180 ? 1.709 3.790 -13.399 1.00 96.69 180 GLN A C 1
ATOM 1310 O O . GLN A 1 180 ? 1.148 4.493 -14.241 1.00 96.69 180 GLN A O 1
ATOM 1315 N N . ALA A 1 181 ? 3.027 3.843 -13.194 1.00 96.12 181 ALA A N 1
ATOM 1316 C CA . ALA A 1 181 ? 3.892 4.710 -13.970 1.00 96.12 181 ALA A CA 1
ATOM 1317 C C . ALA A 1 181 ? 3.990 4.200 -15.412 1.00 96.12 181 ALA A C 1
ATOM 1319 O O . ALA A 1 181 ? 4.338 3.054 -15.675 1.00 96.12 181 ALA A O 1
ATOM 1320 N N . ASP A 1 182 ? 3.724 5.094 -16.354 1.00 92.25 182 ASP A N 1
ATOM 1321 C CA . ASP A 1 182 ? 3.774 4.836 -17.793 1.00 92.25 182 ASP A CA 1
ATOM 1322 C C . ASP A 1 182 ? 5.206 4.774 -18.349 1.00 92.25 182 ASP A C 1
ATOM 1324 O O . ASP A 1 182 ? 5.432 4.326 -19.473 1.00 92.25 182 ASP A O 1
ATOM 1328 N N . SER A 1 183 ? 6.189 5.261 -17.587 1.00 94.12 183 SER A N 1
ATOM 1329 C CA . SER A 1 183 ? 7.582 5.326 -18.013 1.00 94.12 183 SER A CA 1
ATOM 1330 C C . SER A 1 183 ? 8.564 5.390 -16.844 1.00 94.12 183 SER A C 1
ATOM 1332 O O . SER A 1 183 ? 8.260 5.913 -15.769 1.00 94.12 183 SER A O 1
ATOM 1334 N N . LEU A 1 184 ? 9.809 4.972 -17.099 1.00 94.50 184 LEU A N 1
ATOM 1335 C CA . LEU A 1 184 ? 10.930 5.139 -16.164 1.00 94.50 184 LEU A CA 1
ATOM 1336 C C . LEU A 1 184 ? 11.163 6.603 -15.763 1.00 94.50 184 LEU A C 1
ATOM 1338 O O . LEU A 1 184 ? 11.600 6.874 -14.650 1.00 94.50 184 LEU A O 1
ATOM 1342 N N . ARG A 1 185 ? 10.839 7.560 -16.642 1.00 95.12 185 ARG A N 1
ATOM 1343 C CA . ARG A 1 185 ? 10.954 8.993 -16.345 1.00 95.12 185 ARG A CA 1
ATOM 1344 C C . ARG A 1 185 ? 9.933 9.436 -15.297 1.00 95.12 185 ARG A C 1
ATOM 1346 O O . ARG A 1 185 ? 10.253 10.262 -14.445 1.00 95.12 185 ARG A O 1
ATOM 1353 N N . THR A 1 186 ? 8.719 8.894 -15.351 1.00 96.62 186 THR A N 1
ATOM 1354 C CA . THR A 1 186 ? 7.687 9.139 -14.337 1.00 96.62 186 THR A CA 1
ATOM 1355 C C . THR A 1 186 ? 8.132 8.575 -12.989 1.00 96.62 186 THR A C 1
ATOM 1357 O O . THR A 1 186 ? 8.049 9.272 -11.980 1.00 96.62 186 THR A O 1
ATOM 1360 N N . VAL A 1 187 ? 8.701 7.365 -12.977 1.00 96.44 187 VAL A N 1
ATOM 1361 C CA . VAL A 1 187 ? 9.285 6.759 -11.767 1.00 96.44 187 VAL A CA 1
ATOM 1362 C C . VAL A 1 187 ? 10.426 7.616 -11.207 1.00 96.44 187 VAL A C 1
ATOM 1364 O O . VAL A 1 187 ? 10.441 7.917 -10.014 1.00 96.44 187 VAL A O 1
ATOM 1367 N N . GLU A 1 188 ? 11.342 8.078 -12.060 1.00 95.62 188 GLU A N 1
ATOM 1368 C CA . GLU A 1 188 ? 12.434 8.975 -11.668 1.00 95.62 188 GLU A CA 1
ATOM 1369 C C .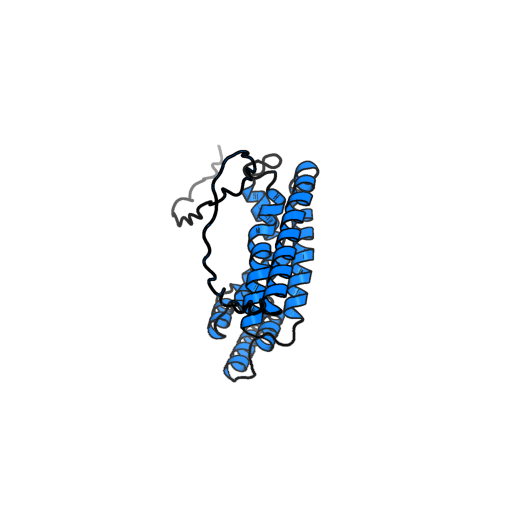 GLU A 1 188 ? 11.912 10.277 -11.048 1.00 95.62 188 GLU A C 1
ATOM 1371 O O . GLU A 1 188 ? 12.420 10.717 -10.020 1.00 95.62 188 GLU A O 1
ATOM 1376 N N . ALA A 1 189 ? 10.881 10.886 -11.639 1.00 96.31 189 ALA A N 1
ATOM 1377 C CA . ALA A 1 189 ? 10.285 12.110 -11.115 1.00 96.31 189 ALA A CA 1
ATOM 1378 C C . ALA A 1 189 ? 9.636 11.894 -9.737 1.00 96.31 189 ALA A C 1
ATOM 1380 O O . ALA A 1 189 ? 9.783 12.740 -8.854 1.00 96.31 189 ALA A O 1
ATOM 1381 N N . LEU A 1 190 ? 8.959 10.758 -9.530 1.00 96.62 190 LEU A N 1
ATOM 1382 C CA . LEU A 1 190 ? 8.382 10.387 -8.233 1.00 96.62 190 LEU A CA 1
ATOM 1383 C C . LEU A 1 190 ? 9.466 10.160 -7.168 1.00 96.62 190 LEU A C 1
ATOM 1385 O O . LEU A 1 190 ? 9.274 10.557 -6.015 1.00 96.62 190 LEU A O 1
ATOM 1389 N N . TRP A 1 191 ? 10.594 9.550 -7.550 1.00 95.44 191 TRP A N 1
ATOM 1390 C CA . TRP A 1 191 ? 11.748 9.346 -6.672 1.00 95.44 191 TRP A CA 1
ATOM 1391 C C . TRP A 1 191 ? 12.424 10.671 -6.313 1.00 95.44 191 TRP A C 1
ATOM 1393 O O . TRP A 1 191 ? 12.440 11.060 -5.151 1.00 95.44 191 TRP A O 1
ATOM 1403 N N . SER A 1 192 ? 12.902 11.420 -7.312 1.00 94.44 192 SER A N 1
ATOM 1404 C CA . SER A 1 192 ? 13.622 12.683 -7.100 1.00 94.44 192 SER A CA 1
ATOM 1405 C C . SER A 1 192 ? 12.760 13.772 -6.448 1.00 94.44 192 SER A C 1
ATOM 1407 O O . SER A 1 192 ? 13.296 14.700 -5.853 1.00 94.44 192 SER A O 1
ATOM 1409 N N . GLY A 1 193 ? 11.431 13.679 -6.547 1.00 94.88 193 GLY A N 1
ATOM 1410 C CA . GLY A 1 193 ? 10.499 14.554 -5.835 1.00 94.88 193 GLY A CA 1
ATOM 1411 C C . GLY A 1 193 ? 10.214 14.148 -4.382 1.00 94.88 193 GLY A C 1
ATOM 1412 O O . GLY A 1 193 ? 9.347 14.762 -3.763 1.00 94.88 193 GLY A O 1
ATOM 1413 N N . GLY A 1 194 ? 10.847 13.092 -3.855 1.00 95.50 194 GLY A N 1
ATOM 1414 C CA . GLY A 1 194 ? 10.620 12.567 -2.500 1.00 95.50 194 GLY A CA 1
ATOM 1415 C C . GLY A 1 194 ? 9.239 11.930 -2.294 1.00 95.50 194 GLY A C 1
ATOM 1416 O O . GLY A 1 194 ? 8.844 11.627 -1.168 1.00 95.50 194 GLY A O 1
ATOM 1417 N N . THR A 1 195 ? 8.462 11.722 -3.366 1.00 96.94 195 THR A N 1
ATOM 1418 C CA . THR A 1 195 ? 7.095 11.187 -3.255 1.00 96.94 195 THR A CA 1
ATOM 1419 C C . THR A 1 195 ? 7.118 9.723 -2.837 1.00 96.94 195 THR A C 1
ATOM 1421 O O . THR A 1 195 ? 6.316 9.323 -1.996 1.00 96.94 195 THR A O 1
ATOM 1424 N N . LEU A 1 196 ? 8.034 8.925 -3.392 1.00 96.25 196 LEU A N 1
ATOM 1425 C CA . LEU A 1 196 ? 8.171 7.509 -3.036 1.00 96.25 196 LEU A CA 1
ATOM 1426 C C . LEU A 1 196 ? 8.709 7.328 -1.609 1.00 96.25 196 LEU A C 1
ATOM 1428 O O . LEU A 1 196 ? 8.194 6.493 -0.867 1.00 96.25 196 LEU A O 1
ATOM 1432 N N . GLU A 1 197 ? 9.647 8.176 -1.187 1.00 94.50 197 GLU A N 1
ATOM 1433 C CA . GLU A 1 197 ? 10.176 8.192 0.184 1.00 94.50 197 GLU A CA 1
ATOM 1434 C C . GLU A 1 197 ? 9.086 8.540 1.204 1.00 94.50 197 GLU A C 1
ATOM 1436 O O . GLU A 1 197 ? 8.934 7.855 2.213 1.00 94.50 197 GLU A O 1
ATOM 1441 N N . ALA A 1 198 ? 8.245 9.538 0.907 1.00 94.81 198 ALA A N 1
ATOM 1442 C CA . ALA A 1 198 ? 7.087 9.883 1.737 1.00 94.81 198 ALA A CA 1
ATOM 1443 C C . ALA A 1 198 ? 6.054 8.742 1.846 1.00 94.81 198 ALA A C 1
ATOM 1445 O O . ALA A 1 198 ? 5.212 8.740 2.749 1.00 94.81 198 ALA A O 1
ATOM 1446 N N . HIS A 1 199 ? 6.108 7.775 0.927 1.00 96.50 199 HIS A N 1
ATOM 1447 C CA . HIS A 1 199 ? 5.308 6.559 0.951 1.00 96.50 199 HIS A CA 1
ATOM 1448 C C . HIS A 1 199 ? 6.048 5.369 1.573 1.00 96.50 199 HIS A C 1
ATOM 1450 O O . HIS A 1 199 ? 5.558 4.258 1.450 1.00 96.50 199 HIS A O 1
ATOM 1456 N N . ASP A 1 200 ? 7.179 5.555 2.256 1.00 96.06 200 ASP A N 1
ATOM 1457 C CA . ASP A 1 200 ? 7.986 4.468 2.835 1.00 96.06 200 ASP A CA 1
ATOM 1458 C C . ASP A 1 200 ? 8.449 3.420 1.795 1.00 96.06 200 ASP A C 1
ATOM 1460 O O . ASP A 1 200 ? 8.658 2.250 2.129 1.00 96.06 200 ASP A O 1
ATOM 1464 N N . VAL A 1 201 ? 8.593 3.809 0.522 1.00 96.75 201 VAL A N 1
ATOM 1465 C CA . VAL A 1 201 ? 9.222 2.958 -0.498 1.00 96.75 201 VAL A CA 1
ATOM 1466 C C . VAL A 1 201 ? 10.728 3.088 -0.339 1.00 96.75 201 VAL A C 1
ATOM 1468 O O . VAL A 1 201 ? 11.293 4.162 -0.543 1.00 96.75 201 VAL A O 1
ATOM 1471 N N . SER A 1 202 ? 11.379 1.993 0.047 1.00 95.25 202 SER A N 1
ATOM 1472 C CA . SER A 1 202 ? 12.833 1.979 0.188 1.00 95.25 202 SER A CA 1
ATOM 1473 C C . SER A 1 202 ? 13.525 1.928 -1.174 1.00 95.25 202 SER A C 1
ATOM 1475 O O . SER A 1 202 ? 12.931 1.531 -2.178 1.00 95.25 202 SER A O 1
ATOM 1477 N N . VAL A 1 203 ? 14.817 2.258 -1.201 1.00 95.19 203 VAL A N 1
ATOM 1478 C CA . VAL A 1 203 ? 15.636 2.110 -2.413 1.00 95.19 203 VAL A CA 1
ATOM 1479 C C . VAL A 1 203 ? 15.616 0.674 -2.935 1.00 95.19 203 VAL A C 1
ATOM 1481 O O . VAL A 1 203 ? 15.459 0.467 -4.132 1.00 95.19 203 VAL A O 1
ATOM 1484 N N . TYR A 1 204 ? 15.701 -0.314 -2.041 1.00 94.88 204 TYR A N 1
ATOM 1485 C CA . TYR A 1 204 ? 15.651 -1.728 -2.415 1.00 94.88 204 TYR A CA 1
ATOM 1486 C C . TYR A 1 204 ? 14.307 -2.121 -3.037 1.00 94.88 204 TYR A C 1
ATOM 1488 O O . TYR A 1 204 ? 14.263 -2.916 -3.971 1.00 94.88 204 TYR A O 1
ATOM 1496 N N . ASP A 1 205 ? 13.202 -1.551 -2.551 1.00 96.00 205 ASP A N 1
ATOM 1497 C CA . ASP A 1 205 ? 11.885 -1.789 -3.149 1.00 96.00 205 ASP A CA 1
ATOM 1498 C C . ASP A 1 205 ? 11.814 -1.218 -4.556 1.00 96.00 205 ASP A C 1
ATOM 1500 O O . ASP A 1 205 ? 11.316 -1.874 -5.468 1.00 96.00 205 ASP A O 1
ATOM 1504 N N . LEU A 1 206 ? 12.319 0.004 -4.724 1.00 96.25 206 LEU A N 1
ATOM 1505 C CA . LEU A 1 206 ? 12.327 0.680 -6.008 1.00 96.25 206 LEU A CA 1
ATOM 1506 C C . LEU A 1 206 ? 13.231 -0.033 -7.017 1.00 96.25 206 LEU A C 1
ATOM 1508 O O . LEU A 1 206 ? 12.829 -0.214 -8.162 1.00 96.25 206 LEU A O 1
ATOM 1512 N N . GLU A 1 207 ? 14.418 -0.471 -6.597 1.00 95.56 207 GLU A N 1
ATOM 1513 C CA . GLU A 1 207 ? 15.310 -1.288 -7.418 1.00 95.56 207 GLU A CA 1
ATOM 1514 C C . GLU A 1 207 ? 14.605 -2.564 -7.880 1.00 95.56 207 GLU A C 1
ATOM 1516 O O . GLU A 1 207 ? 14.541 -2.812 -9.084 1.00 95.56 207 GLU A O 1
ATOM 1521 N N . ASN A 1 208 ? 14.030 -3.332 -6.949 1.00 95.38 208 ASN A N 1
ATOM 1522 C CA . ASN A 1 208 ? 13.318 -4.565 -7.280 1.00 95.38 208 ASN A CA 1
ATOM 1523 C C . ASN A 1 208 ? 12.180 -4.297 -8.269 1.00 95.38 208 ASN A C 1
ATOM 1525 O O . ASN A 1 208 ? 12.081 -4.984 -9.278 1.00 95.38 208 ASN A O 1
ATOM 1529 N N . LEU A 1 209 ? 11.372 -3.256 -8.047 1.00 96.38 209 LEU A N 1
ATOM 1530 C CA . LEU A 1 209 ? 10.305 -2.882 -8.978 1.00 96.38 209 LEU A CA 1
ATOM 1531 C C . LEU A 1 209 ? 10.848 -2.518 -10.362 1.00 96.38 209 LEU A C 1
ATOM 1533 O O . LEU A 1 209 ? 10.314 -2.983 -11.359 1.00 96.38 209 LEU A O 1
ATOM 1537 N N . ILE A 1 210 ? 11.915 -1.723 -10.452 1.00 96.00 210 ILE A N 1
ATOM 1538 C CA . ILE A 1 210 ? 12.516 -1.347 -11.740 1.00 96.00 210 ILE A CA 1
ATOM 1539 C C . ILE A 1 210 ? 13.060 -2.579 -12.473 1.00 96.00 210 ILE A C 1
ATOM 1541 O O . ILE A 1 210 ? 12.904 -2.682 -13.689 1.00 96.00 210 ILE A O 1
ATOM 1545 N N . LEU A 1 211 ? 13.697 -3.507 -11.757 1.00 95.06 211 LEU A N 1
ATOM 1546 C CA . LEU A 1 211 ? 14.218 -4.744 -12.339 1.00 95.06 211 LEU A CA 1
ATOM 1547 C C . LEU A 1 211 ? 13.098 -5.677 -12.811 1.00 95.06 211 LEU A C 1
ATOM 1549 O O . LEU A 1 211 ? 13.247 -6.289 -13.864 1.00 95.06 211 LEU A O 1
ATOM 1553 N N . THR A 1 212 ? 11.994 -5.747 -12.065 1.00 94.94 212 THR A N 1
ATOM 1554 C CA . THR A 1 212 ? 10.821 -6.574 -12.382 1.00 94.94 212 THR A CA 1
ATOM 1555 C C . THR A 1 212 ? 9.969 -5.988 -13.515 1.00 94.94 212 THR A C 1
ATOM 1557 O O . THR A 1 212 ? 9.363 -6.746 -14.262 1.00 94.94 212 THR A O 1
ATOM 1560 N N . LEU A 1 213 ? 9.883 -4.658 -13.644 1.00 93.19 213 LEU A N 1
ATOM 1561 C CA . LEU A 1 213 ? 8.982 -3.981 -14.593 1.00 93.19 213 LEU A CA 1
ATOM 1562 C C . LEU A 1 213 ? 9.627 -3.624 -15.930 1.00 93.19 213 LEU A C 1
ATOM 1564 O O . LEU A 1 213 ? 8.925 -3.305 -16.888 1.00 93.19 213 LEU A O 1
ATOM 1568 N N . CYS A 1 214 ? 10.953 -3.529 -15.981 1.00 92.31 214 CYS A N 1
ATOM 1569 C CA . CYS A 1 214 ? 11.651 -2.983 -17.137 1.00 92.31 214 CYS A CA 1
ATOM 1570 C C . CYS A 1 214 ? 12.733 -3.930 -17.627 1.00 92.31 214 CYS A C 1
ATOM 1572 O O . CYS A 1 214 ? 13.610 -4.342 -16.865 1.00 92.31 214 CYS A O 1
ATOM 1574 N N . ASP A 1 215 ? 12.741 -4.1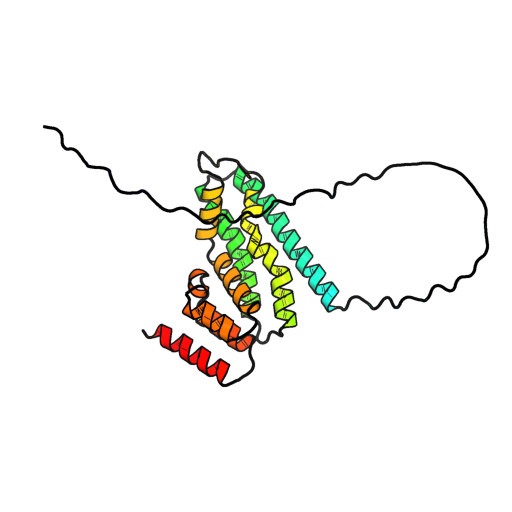54 -18.937 1.00 90.94 215 ASP A N 1
ATOM 1575 C CA . ASP A 1 215 ? 13.813 -4.858 -19.627 1.00 90.94 215 ASP A CA 1
ATOM 1576 C C . ASP A 1 215 ? 15.174 -4.178 -19.437 1.00 90.94 215 ASP A C 1
ATOM 1578 O O . ASP A 1 215 ? 15.287 -2.973 -19.159 1.00 90.94 215 ASP A O 1
ATOM 1582 N N . ASP A 1 216 ? 16.240 -4.959 -19.634 1.00 92.62 216 ASP A N 1
ATOM 1583 C CA . ASP A 1 216 ? 17.597 -4.429 -19.587 1.00 92.62 216 ASP A CA 1
ATOM 1584 C C . ASP A 1 216 ? 17.829 -3.397 -20.683 1.00 92.62 216 ASP A C 1
ATOM 1586 O O . ASP A 1 216 ? 17.853 -3.694 -21.876 1.00 92.62 216 ASP A O 1
ATOM 1590 N N . SER A 1 217 ? 17.982 -2.149 -20.252 1.00 94.31 217 SER A N 1
ATOM 1591 C CA . SER A 1 217 ? 18.176 -1.005 -21.124 1.00 94.31 217 SER A CA 1
ATOM 1592 C C . SER A 1 217 ? 19.143 -0.003 -20.492 1.00 94.31 217 SER A C 1
ATOM 1594 O O . SER A 1 217 ? 19.222 0.103 -19.262 1.00 94.31 217 SER A O 1
ATOM 1596 N N . PRO A 1 218 ? 19.843 0.809 -21.307 1.00 94.50 218 PRO A N 1
ATOM 1597 C CA . PRO A 1 218 ? 20.712 1.865 -20.792 1.00 94.50 218 PRO A CA 1
ATOM 1598 C C . PRO A 1 218 ? 19.974 2.861 -19.887 1.00 94.50 218 PRO A C 1
ATOM 1600 O O . PRO A 1 218 ? 20.540 3.344 -18.910 1.00 94.50 218 PRO A O 1
ATOM 1603 N N . ALA A 1 219 ? 18.698 3.141 -20.179 1.00 92.88 219 ALA A N 1
ATOM 1604 C CA . ALA A 1 219 ? 17.859 4.018 -19.365 1.00 92.88 219 ALA A CA 1
ATOM 1605 C C . ALA A 1 219 ? 17.604 3.429 -17.969 1.00 92.88 219 ALA A C 1
ATOM 1607 O O . ALA A 1 219 ? 17.746 4.136 -16.971 1.00 92.88 219 ALA A O 1
ATOM 1608 N N . ARG A 1 220 ? 17.302 2.124 -17.893 1.00 95.50 220 ARG A N 1
ATOM 1609 C CA . ARG A 1 220 ? 17.146 1.399 -16.625 1.00 95.50 220 ARG A CA 1
ATOM 1610 C C . ARG A 1 220 ? 18.423 1.468 -15.789 1.00 95.50 220 ARG A C 1
ATOM 1612 O O . ARG A 1 220 ? 18.379 1.846 -14.623 1.00 95.50 220 ARG A O 1
ATOM 1619 N N . GLN A 1 221 ? 19.568 1.163 -16.399 1.00 95.38 221 GLN A N 1
ATOM 1620 C CA . GLN A 1 221 ? 20.865 1.181 -15.714 1.00 95.38 221 GLN A CA 1
ATOM 1621 C C . GLN A 1 221 ? 21.251 2.586 -15.226 1.00 95.38 221 GLN A C 1
ATOM 1623 O O . GLN A 1 221 ? 21.763 2.737 -14.113 1.00 95.38 221 GLN A O 1
ATOM 1628 N N . ALA A 1 2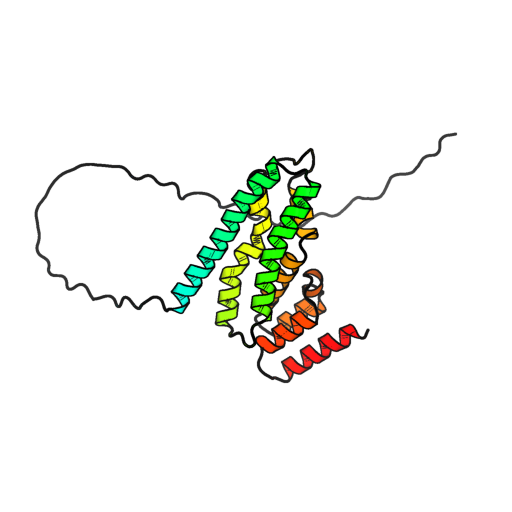22 ? 20.974 3.622 -16.023 1.00 94.00 222 ALA A N 1
ATOM 1629 C CA . ALA A 1 222 ? 21.214 5.010 -15.641 1.00 94.00 222 ALA A CA 1
ATOM 1630 C C . ALA A 1 222 ? 20.366 5.428 -14.430 1.00 94.00 222 ALA A C 1
ATOM 1632 O O . ALA A 1 222 ? 20.900 6.033 -13.499 1.00 94.00 222 ALA A O 1
ATOM 1633 N N . LEU A 1 223 ? 19.078 5.064 -14.414 1.00 93.81 223 LEU A N 1
ATOM 1634 C CA . LEU A 1 223 ? 18.185 5.358 -13.294 1.00 93.81 223 LEU A CA 1
ATOM 1635 C C . LEU A 1 223 ? 18.633 4.649 -12.012 1.00 93.81 223 LEU A C 1
ATOM 1637 O O . LEU A 1 223 ? 18.769 5.300 -10.980 1.00 93.81 223 LEU A O 1
ATOM 1641 N N . LEU A 1 224 ? 18.932 3.348 -12.081 1.00 94.62 224 LEU A N 1
ATOM 1642 C CA . LEU A 1 224 ? 19.433 2.597 -10.925 1.00 94.62 224 LEU A CA 1
ATOM 1643 C C . LEU A 1 224 ? 20.725 3.219 -10.381 1.00 94.62 224 LEU A C 1
ATOM 1645 O O . LEU A 1 224 ? 20.832 3.495 -9.190 1.00 94.62 224 LEU A O 1
ATOM 1649 N N . THR A 1 225 ? 21.674 3.546 -11.262 1.00 93.75 225 THR A N 1
ATOM 1650 C CA . THR A 1 225 ? 22.927 4.212 -10.868 1.00 93.75 225 THR A CA 1
ATOM 1651 C C . THR A 1 225 ? 22.672 5.545 -10.162 1.00 93.75 225 THR A C 1
ATOM 1653 O O . THR A 1 225 ? 23.394 5.889 -9.228 1.00 93.75 225 THR A O 1
ATOM 1656 N N . LYS A 1 226 ? 21.669 6.311 -10.604 1.00 92.00 226 LYS A N 1
ATOM 1657 C CA . LYS A 1 226 ? 21.281 7.575 -9.973 1.00 92.00 226 LYS A CA 1
ATOM 1658 C C . LYS A 1 226 ? 20.722 7.339 -8.568 1.00 92.00 226 LYS A C 1
ATOM 1660 O O . LYS A 1 226 ? 21.250 7.907 -7.622 1.00 92.00 226 LYS A O 1
ATOM 1665 N N . ILE A 1 227 ? 19.747 6.438 -8.437 1.00 90.56 227 ILE A N 1
ATOM 1666 C CA . ILE A 1 227 ? 19.117 6.089 -7.154 1.00 90.56 227 ILE A CA 1
ATOM 1667 C C . ILE A 1 227 ? 20.173 5.646 -6.128 1.00 90.56 227 ILE A C 1
ATOM 1669 O O . ILE A 1 227 ? 20.138 6.072 -4.978 1.00 90.56 227 ILE A O 1
ATOM 1673 N N . PHE A 1 228 ? 21.158 4.843 -6.541 1.00 90.19 228 PHE A N 1
ATOM 1674 C CA . PHE A 1 228 ? 22.224 4.389 -5.644 1.00 90.19 228 PHE A CA 1
ATOM 1675 C C . PHE A 1 228 ? 23.223 5.474 -5.239 1.00 90.19 228 PHE A C 1
ATOM 1677 O O . PHE A 1 228 ? 23.787 5.403 -4.146 1.00 90.19 228 PHE A O 1
ATOM 1684 N N . LYS A 1 229 ? 23.458 6.472 -6.096 1.00 88.69 229 LYS A N 1
ATOM 1685 C CA . LYS A 1 229 ? 24.316 7.613 -5.751 1.00 88.69 229 LYS A CA 1
ATOM 1686 C C . LYS A 1 229 ? 23.675 8.492 -4.686 1.00 88.69 229 LYS A C 1
ATOM 1688 O O . LYS A 1 229 ? 24.391 8.937 -3.796 1.00 88.69 229 LYS A O 1
ATOM 1693 N N . ASP A 1 230 ? 22.357 8.668 -4.744 1.00 80.62 230 ASP A N 1
ATOM 1694 C CA . ASP A 1 230 ? 21.608 9.488 -3.786 1.00 80.62 230 ASP A CA 1
ATOM 1695 C C . ASP A 1 230 ? 21.678 8.924 -2.347 1.00 80.62 230 ASP A C 1
ATOM 1697 O O . ASP A 1 230 ? 21.499 9.664 -1.388 1.00 80.62 230 ASP A O 1
ATOM 1701 N N . ILE A 1 231 ? 22.013 7.636 -2.165 1.00 77.06 231 ILE A N 1
ATOM 1702 C CA . ILE A 1 231 ? 22.222 7.021 -0.836 1.00 77.06 231 ILE A CA 1
ATOM 1703 C C . ILE A 1 231 ? 23.560 7.432 -0.200 1.00 77.06 231 ILE A C 1
ATOM 1705 O O . ILE A 1 231 ? 23.713 7.385 1.020 1.00 77.06 231 ILE A O 1
ATOM 1709 N N . GLN A 1 232 ? 24.568 7.759 -1.012 1.00 67.31 232 GLN A N 1
ATOM 1710 C CA . GLN A 1 232 ? 25.938 7.988 -0.534 1.00 67.31 232 GLN A CA 1
ATOM 1711 C C . GLN A 1 232 ? 26.202 9.436 -0.096 1.00 67.31 232 GLN A C 1
ATOM 1713 O O . GLN A 1 232 ? 27.284 9.717 0.425 1.00 67.31 232 GLN A O 1
ATOM 1718 N N . THR A 1 233 ? 25.248 10.338 -0.323 1.00 55.31 233 THR A N 1
ATOM 1719 C CA . THR A 1 233 ? 25.323 11.775 -0.020 1.00 55.31 233 THR A CA 1
ATOM 1720 C C . THR A 1 233 ? 24.469 12.140 1.177 1.00 55.31 233 THR A C 1
ATOM 1722 O O . THR A 1 233 ? 24.974 12.896 2.036 1.00 55.31 233 THR A O 1
#

Mean predicted aligned error: 13.11 Å

Organism: NCBI:txid51329